Protein AF-A0A9E1LCI7-F1 (afdb_monomer_lite)

Radius of gyration: 21.91 Å; chains: 1; bounding box: 56×36×65 Å

pLDDT: mean 94.66, std 5.66, range [49.94, 98.81]

Foldseek 3Di:
DQVVLLVVLLVLLVVLLVLLVVLLVLVVVLLVLVLLQVQLAPPDGVPHRLVPPDPVPCDDSSVSNSVSSVSLVVSLVSLVVSLVSLCPHPDDPVLNVLSVVLNVLSVVLNVLSRVCSNVVRDLVSQLVSQLSSVVSSVSSVCSSCSSDPVCVVCVPDDDDPLLVVLVVVLVVLVSVLSSLVSNLSSVVLQCQQPDPPAGLPHVDDPLDPVSLVSSQVVCVVVVHDRDDSVSSVSNVVSVVSVVVSVVSVVVSVVVVD

Sequence (257 aa):
MKNYYKIGLRRLSKLTSFSTLFLIFVGALVKSHEVGLSVPDWPTTYGKQMFAFPLSEMVGGIFYEHGHRMLATIIGFFTLIQAIYLGFSNEPYWLKKLGFIALGTVITQGIFGGITVLFYLPPAVSIIHGILAQTFFVMTIIIAYSLSVERERRKNITVNNSMRDGTLIIVGFVYIQLILGALMRHTASGMAIPDFPTMGGLWFPTFSDSMINNINVILFDMDWDVVSRNQVIIHFLHRLGAVIVTGFIGHFFFKNR

Secondary structure (DSSP, 8-state):
-HHHHHHHHHHHHHHHHHHHHHHHHHHHHHHHTT-TTSS-SSSSBTTB-GGGS-GGG--THHHHHHHHHHHHHHHHHHHHHHHHHHHHSSS-HHHHHHHHHHHHHHHHHHHHHHHHHHTT--HHHHHHHHHHHHHHHHHHHHHHHHHSHHHHHTTT----HHHHHHHHHHHHHHHHHHHHHHHHHHTT-TTSS-SSSSBTTBSS----HHHHHHHHHHHHHTT-----HHHHHHHHHHHHHHHHHHHHHHHHHHHT-

Structure (mmCIF, N/CA/C/O backbone):
data_AF-A0A9E1LCI7-F1
#
_entry.id   AF-A0A9E1LCI7-F1
#
loop_
_atom_site.group_PDB
_atom_site.id
_atom_site.type_symbol
_atom_site.label_atom_id
_atom_site.label_alt_id
_atom_site.label_comp_id
_atom_site.label_asym_id
_atom_site.label_entity_id
_atom_site.label_seq_id
_atom_site.pdbx_PDB_ins_code
_atom_site.Cartn_x
_atom_site.Cartn_y
_atom_site.Cartn_z
_atom_site.occupancy
_atom_site.B_iso_or_equiv
_atom_site.auth_seq_id
_atom_site.auth_comp_id
_atom_site.auth_asym_id
_atom_site.auth_atom_id
_atom_site.pdbx_PDB_model_num
ATOM 1 N N . MET A 1 1 ? -16.529 10.225 30.923 1.00 49.94 1 MET A N 1
ATOM 2 C CA . MET A 1 1 ? -15.309 9.559 30.396 1.00 49.94 1 MET A CA 1
ATOM 3 C C . MET A 1 1 ? -15.560 8.634 29.194 1.00 49.94 1 MET A C 1
ATOM 5 O O . MET A 1 1 ? -14.852 8.779 28.206 1.00 49.94 1 MET A O 1
ATOM 9 N N . LYS A 1 2 ? -16.581 7.751 29.195 1.00 59.94 2 LYS A N 1
ATOM 10 C CA . LYS A 1 2 ? -16.860 6.810 28.077 1.00 59.94 2 LYS A CA 1
ATOM 11 C C . LYS A 1 2 ? -17.065 7.464 26.690 1.00 59.94 2 LYS A C 1
ATOM 13 O O . LYS A 1 2 ? -16.582 6.927 25.699 1.00 59.94 2 LYS A O 1
ATOM 18 N N . ASN A 1 3 ? -17.728 8.625 26.608 1.00 68.25 3 ASN A N 1
ATOM 19 C CA . ASN A 1 3 ? -17.986 9.293 25.319 1.00 68.25 3 ASN A CA 1
ATOM 20 C C . ASN A 1 3 ? -16.735 9.929 24.693 1.00 68.25 3 ASN A C 1
ATOM 22 O O . ASN A 1 3 ? -16.503 9.755 23.500 1.00 68.25 3 ASN A O 1
ATOM 26 N N . TYR A 1 4 ? -15.897 10.607 25.484 1.00 72.31 4 TYR A N 1
ATOM 27 C CA . TYR A 1 4 ? -14.657 11.214 24.979 1.00 72.31 4 TYR A CA 1
ATOM 28 C C . TYR A 1 4 ? -13.681 10.163 24.442 1.00 72.31 4 TYR A C 1
ATOM 30 O O . TYR A 1 4 ? -13.120 10.348 23.365 1.00 72.31 4 TYR A O 1
ATOM 38 N N . TYR A 1 5 ? -13.559 9.028 25.137 1.00 76.75 5 TYR A N 1
ATOM 39 C CA . TYR A 1 5 ? -12.738 7.895 24.706 1.00 76.75 5 TYR A CA 1
ATOM 40 C C . TYR A 1 5 ? -13.170 7.368 23.329 1.00 76.75 5 TYR A C 1
ATOM 42 O O . TYR A 1 5 ? -12.367 7.225 22.407 1.00 76.75 5 TYR A O 1
ATOM 50 N N . LYS A 1 6 ? -14.480 7.165 23.151 1.00 83.00 6 LYS A N 1
ATOM 51 C CA . LYS A 1 6 ? -15.063 6.703 21.887 1.00 83.00 6 LYS A CA 1
ATOM 52 C C . LYS A 1 6 ? -14.867 7.713 20.750 1.00 83.00 6 LYS A C 1
ATOM 54 O O . LYS A 1 6 ? -14.600 7.319 19.617 1.00 83.00 6 LYS A O 1
ATOM 59 N N . ILE A 1 7 ? -14.965 9.013 21.038 1.00 89.19 7 ILE A N 1
ATOM 60 C CA . ILE A 1 7 ? -14.714 10.083 20.058 1.00 89.19 7 ILE A CA 1
ATOM 61 C C . ILE A 1 7 ? -13.237 10.112 19.644 1.00 89.19 7 ILE A C 1
ATOM 63 O O . ILE A 1 7 ? -12.955 10.205 18.449 1.00 89.19 7 ILE A O 1
ATOM 67 N N . GLY A 1 8 ? -12.309 10.001 20.599 1.00 92.56 8 GLY A N 1
ATOM 68 C CA . GLY A 1 8 ? -10.869 9.964 20.334 1.00 92.56 8 GLY A CA 1
ATOM 69 C C . GLY A 1 8 ? -10.486 8.803 19.420 1.00 92.56 8 GLY A C 1
ATOM 70 O O . GLY A 1 8 ? -9.891 9.021 18.367 1.00 92.56 8 GLY A O 1
ATOM 71 N N . LEU A 1 9 ? -10.936 7.592 19.755 1.00 93.25 9 LEU A N 1
ATOM 72 C CA . LEU A 1 9 ? -10.696 6.386 18.961 1.00 93.25 9 LEU A CA 1
ATOM 73 C C . LEU A 1 9 ? -11.230 6.507 17.522 1.00 93.25 9 LEU A C 1
ATOM 75 O O . LEU A 1 9 ? -10.541 6.179 16.556 1.00 93.25 9 LEU A O 1
ATOM 79 N N . ARG A 1 10 ? -12.447 7.043 17.366 1.00 94.44 10 ARG A N 1
ATOM 80 C CA . ARG A 1 10 ? -13.050 7.316 16.052 1.00 94.44 10 ARG A CA 1
ATOM 81 C C . ARG A 1 10 ? -12.226 8.311 15.240 1.00 94.44 10 ARG A C 1
ATOM 83 O O . ARG A 1 10 ? -11.964 8.061 14.066 1.00 94.44 10 ARG A O 1
ATOM 90 N N . ARG A 1 11 ? -11.827 9.435 15.839 1.00 96.19 11 ARG A N 1
ATOM 91 C CA . ARG A 1 11 ? -11.029 10.466 15.157 1.00 96.19 11 ARG A CA 1
ATOM 92 C C . ARG A 1 11 ? -9.668 9.925 14.735 1.00 96.19 11 ARG A C 1
ATOM 94 O O . ARG A 1 11 ? -9.306 10.104 13.577 1.00 96.19 11 ARG A O 1
ATOM 101 N N . LEU A 1 12 ? -8.988 9.202 15.626 1.00 97.62 12 LEU A N 1
ATOM 102 C CA . LEU A 1 12 ? -7.717 8.552 15.321 1.00 97.62 12 LEU A CA 1
ATOM 103 C C . LEU A 1 12 ? -7.863 7.578 14.149 1.00 97.62 12 LEU A C 1
ATOM 105 O O . LEU A 1 12 ? -7.115 7.691 13.194 1.00 97.62 12 LEU A O 1
ATOM 109 N N . SER A 1 13 ? -8.880 6.709 14.144 1.00 97.81 13 SER A N 1
ATOM 110 C CA . SER A 1 13 ? -9.075 5.758 13.036 1.00 97.81 13 SER A CA 1
ATOM 111 C C . SER A 1 13 ? -9.271 6.421 11.667 1.00 97.81 13 SER A C 1
ATOM 113 O O . SER A 1 13 ? -8.750 5.934 10.665 1.00 97.81 13 SER A O 1
ATOM 115 N N . LYS A 1 14 ? -9.982 7.557 11.619 1.00 97.75 14 LYS A N 1
ATOM 116 C CA . LYS A 1 14 ? -10.166 8.340 10.389 1.00 97.75 14 LYS A CA 1
ATOM 117 C C . LYS A 1 14 ? -8.868 9.010 9.958 1.00 97.75 14 LYS A C 1
ATOM 119 O O . LYS A 1 14 ? -8.548 8.977 8.775 1.00 97.75 14 LYS A O 1
ATOM 124 N N . LEU A 1 15 ? -8.138 9.583 10.916 1.00 98.19 15 LEU A N 1
ATOM 125 C CA . LEU A 1 15 ? -6.834 10.186 10.676 1.00 98.19 15 LEU A CA 1
ATOM 126 C C . LEU A 1 15 ? -5.859 9.142 10.126 1.00 98.19 15 LEU A C 1
ATOM 128 O O . LEU A 1 15 ? -5.327 9.349 9.047 1.00 98.19 15 LEU A O 1
ATOM 132 N N . THR A 1 16 ? -5.707 7.991 10.789 1.00 98.38 16 THR A N 1
ATOM 133 C CA . THR A 1 16 ? -4.849 6.888 10.330 1.00 98.38 16 THR A CA 1
ATOM 134 C C . THR A 1 16 ? -5.211 6.458 8.913 1.00 98.38 16 THR A C 1
ATOM 136 O O . THR A 1 16 ? -4.325 6.333 8.074 1.00 98.38 16 THR A O 1
ATOM 139 N N . SER A 1 17 ? -6.502 6.272 8.612 1.00 98.31 17 SER A N 1
ATOM 140 C CA . SER A 1 17 ? -6.945 5.855 7.276 1.00 98.31 17 SER A CA 1
ATOM 141 C C . SER A 1 17 ? -6.642 6.912 6.207 1.00 98.31 17 SER A C 1
ATOM 143 O O . SER A 1 17 ? -6.042 6.591 5.184 1.00 98.31 17 SER A O 1
ATOM 145 N N . PHE A 1 18 ? -6.964 8.183 6.460 1.00 98.19 18 PHE A N 1
ATOM 146 C CA . PHE A 1 18 ? -6.680 9.271 5.522 1.00 98.19 18 PHE A CA 1
ATOM 147 C C . PHE A 1 18 ? -5.172 9.495 5.324 1.00 98.19 18 PHE A C 1
ATOM 149 O O . PHE A 1 18 ? -4.705 9.621 4.194 1.00 98.19 18 PHE A O 1
ATOM 156 N N . SER A 1 19 ? -4.388 9.472 6.403 1.00 98.25 19 SER A N 1
ATOM 157 C CA . SER A 1 19 ? -2.928 9.559 6.337 1.00 98.25 19 SER A CA 1
ATOM 158 C C . SER A 1 19 ? -2.321 8.368 5.594 1.00 98.25 19 SER A C 1
ATOM 160 O O . SER A 1 19 ? -1.374 8.555 4.840 1.00 98.25 19 SER A O 1
ATOM 162 N N . THR A 1 20 ? -2.880 7.162 5.738 1.00 98.56 20 THR A N 1
ATOM 163 C CA . THR A 1 20 ? -2.431 5.975 4.987 1.00 98.56 20 THR A CA 1
ATOM 164 C C . THR A 1 20 ? -2.691 6.127 3.489 1.00 98.56 20 THR A C 1
ATOM 166 O O . THR A 1 20 ? -1.820 5.796 2.690 1.00 98.56 20 THR A O 1
ATOM 169 N N . LEU A 1 21 ? -3.844 6.682 3.094 1.00 97.81 21 LEU A N 1
ATOM 170 C CA . LEU A 1 21 ? -4.108 7.012 1.690 1.00 97.81 21 LEU A CA 1
ATOM 171 C C . LEU A 1 21 ? -3.053 7.986 1.149 1.00 97.81 21 LEU A C 1
ATOM 173 O O . LEU A 1 21 ? -2.479 7.750 0.088 1.00 97.81 21 LEU A O 1
ATOM 177 N N . PHE A 1 22 ? -2.764 9.052 1.899 1.00 98.00 22 PHE A N 1
ATOM 178 C CA . PHE A 1 22 ? -1.725 10.011 1.530 1.00 98.00 22 PHE A CA 1
ATOM 179 C C . PHE A 1 22 ? -0.339 9.354 1.428 1.00 98.00 22 PHE A C 1
ATOM 181 O O . PHE A 1 22 ? 0.375 9.579 0.455 1.00 98.00 22 PHE A O 1
ATOM 188 N N . LEU A 1 23 ? 0.022 8.477 2.370 1.00 98.38 23 LEU A N 1
ATOM 189 C CA . LEU A 1 23 ? 1.287 7.738 2.349 1.00 98.38 23 LEU A CA 1
ATOM 190 C C . LEU A 1 23 ? 1.449 6.874 1.095 1.00 98.38 23 LEU A C 1
ATOM 192 O O . LEU A 1 23 ? 2.550 6.818 0.549 1.00 98.38 23 LEU A O 1
ATOM 196 N N . ILE A 1 24 ? 0.377 6.230 0.627 1.00 97.25 24 ILE A N 1
ATOM 197 C CA . ILE A 1 24 ? 0.403 5.445 -0.615 1.00 97.25 24 ILE A CA 1
ATOM 198 C C . ILE A 1 24 ? 0.746 6.342 -1.810 1.00 97.25 24 ILE A C 1
ATOM 200 O O . ILE A 1 24 ? 1.574 5.954 -2.634 1.00 97.25 24 ILE A O 1
ATOM 204 N N . PHE A 1 25 ? 0.183 7.553 -1.889 1.00 96.88 25 PHE A N 1
ATOM 205 C CA . PHE A 1 25 ? 0.554 8.512 -2.934 1.00 96.88 25 PHE A CA 1
ATOM 206 C C . PHE A 1 25 ? 2.019 8.934 -2.831 1.00 96.88 25 PHE A C 1
ATOM 208 O O . PHE A 1 25 ? 2.716 8.949 -3.842 1.00 96.88 25 PHE A O 1
ATOM 215 N N . VAL A 1 26 ? 2.517 9.211 -1.624 1.00 97.75 26 VAL A N 1
ATOM 216 C CA . VAL A 1 26 ? 3.936 9.547 -1.427 1.00 97.75 26 VAL A CA 1
ATOM 217 C C . VAL A 1 26 ? 4.844 8.384 -1.850 1.00 97.75 26 VAL A C 1
ATOM 219 O O . VAL A 1 26 ? 5.829 8.605 -2.547 1.00 97.75 26 VAL A O 1
ATOM 222 N N . GLY A 1 27 ? 4.491 7.138 -1.523 1.00 96.88 27 GLY A N 1
ATOM 223 C CA . GLY A 1 27 ? 5.228 5.957 -1.992 1.00 96.88 27 GLY A CA 1
ATOM 224 C C . GLY A 1 27 ? 5.188 5.797 -3.517 1.00 96.88 27 GLY A C 1
ATOM 225 O O . GLY A 1 27 ? 6.196 5.463 -4.143 1.00 96.88 27 GLY A O 1
ATOM 226 N N . ALA A 1 28 ? 4.051 6.106 -4.146 1.00 95.12 28 ALA A N 1
ATOM 227 C CA . ALA A 1 28 ? 3.939 6.127 -5.601 1.00 95.12 28 ALA A CA 1
ATOM 228 C C . ALA A 1 28 ? 4.855 7.190 -6.233 1.00 95.12 28 ALA A C 1
ATOM 230 O O . ALA A 1 28 ? 5.482 6.903 -7.253 1.00 95.12 28 ALA A O 1
ATOM 231 N N . LEU A 1 29 ? 4.998 8.369 -5.612 1.00 96.75 29 LEU A N 1
ATOM 232 C CA . LEU A 1 29 ? 5.942 9.404 -6.050 1.00 96.75 29 LEU A CA 1
ATOM 233 C C . LEU A 1 29 ? 7.393 8.917 -5.973 1.00 96.75 29 LEU A C 1
ATOM 235 O O . LEU A 1 29 ? 8.125 9.089 -6.943 1.00 96.75 29 LEU A O 1
ATOM 239 N N . VAL A 1 30 ? 7.790 8.235 -4.890 1.00 97.00 30 VAL A N 1
ATOM 240 C CA . VAL A 1 30 ? 9.138 7.643 -4.768 1.00 97.00 30 VAL A CA 1
ATOM 241 C C . VAL A 1 30 ? 9.443 6.714 -5.945 1.00 97.00 30 VAL A C 1
ATOM 243 O O . VAL A 1 30 ? 10.507 6.810 -6.555 1.00 97.00 30 VAL A O 1
ATOM 246 N N . LYS A 1 31 ? 8.500 5.836 -6.316 1.00 94.50 31 LYS A N 1
ATOM 247 C CA . LYS A 1 31 ? 8.700 4.935 -7.460 1.00 94.50 31 LYS A CA 1
ATOM 248 C C . LYS A 1 31 ? 8.616 5.660 -8.808 1.00 94.50 31 LYS A C 1
ATOM 250 O O . LYS A 1 31 ? 9.277 5.220 -9.736 1.00 94.50 31 LYS A O 1
ATOM 255 N N . SER A 1 32 ? 7.791 6.702 -8.949 1.00 92.81 32 SER A N 1
ATOM 256 C CA . SER A 1 32 ? 7.626 7.450 -10.214 1.00 92.81 32 SER A CA 1
ATOM 257 C C . SER A 1 32 ? 8.807 8.347 -10.537 1.00 92.81 32 SER A C 1
ATOM 259 O O . SER A 1 32 ? 9.121 8.509 -11.705 1.00 92.81 32 SER A O 1
ATOM 261 N N . HIS A 1 33 ? 9.459 8.905 -9.519 1.00 94.81 33 HIS A N 1
ATOM 262 C CA . HIS A 1 33 ? 10.692 9.668 -9.692 1.00 94.81 33 HIS A CA 1
ATOM 263 C C . HIS A 1 33 ? 11.943 8.781 -9.700 1.00 94.81 33 HIS A C 1
ATOM 265 O O . HIS A 1 33 ? 13.037 9.300 -9.856 1.00 94.81 33 HIS A O 1
ATOM 271 N N . GLU A 1 34 ? 11.794 7.464 -9.510 1.00 94.75 34 GLU A N 1
ATOM 272 C CA . GLU A 1 34 ? 12.905 6.499 -9.451 1.00 94.75 34 GLU A CA 1
ATOM 273 C C . GLU A 1 34 ? 13.928 6.790 -8.338 1.00 94.75 34 GLU A C 1
ATOM 275 O O . GLU A 1 34 ? 15.085 6.388 -8.386 1.00 94.75 34 GLU A O 1
ATOM 280 N N . VAL A 1 35 ? 13.467 7.429 -7.262 1.00 96.81 35 VAL A N 1
ATOM 281 C CA . VAL A 1 35 ? 14.293 7.903 -6.135 1.00 96.81 35 VAL A CA 1
ATOM 282 C C . VAL A 1 35 ? 14.313 6.932 -4.953 1.00 96.81 35 VAL A C 1
ATOM 284 O O . VAL A 1 35 ? 14.781 7.273 -3.873 1.00 96.81 35 VAL A O 1
ATOM 287 N N . GLY A 1 36 ? 13.842 5.697 -5.147 1.00 93.88 36 GLY A N 1
ATOM 288 C CA . GLY A 1 36 ? 13.738 4.675 -4.094 1.00 93.88 36 GLY A CA 1
ATOM 289 C C . GLY A 1 36 ? 15.062 4.245 -3.451 1.00 93.88 36 GLY A C 1
ATOM 290 O O . GLY A 1 36 ? 15.033 3.584 -2.421 1.00 93.88 36 GLY A O 1
ATOM 291 N N . LEU A 1 37 ? 16.200 4.615 -4.045 1.00 96.38 37 LEU A N 1
ATOM 292 C CA . LEU A 1 37 ? 17.550 4.355 -3.533 1.00 96.38 37 LEU A CA 1
ATOM 293 C C . LEU A 1 37 ? 18.324 5.649 -3.237 1.00 96.38 37 LEU A C 1
ATOM 295 O O . LEU A 1 37 ? 19.547 5.623 -3.134 1.00 96.38 37 LEU A O 1
ATOM 299 N N . SER A 1 38 ? 17.633 6.793 -3.130 1.00 97.25 38 SER A N 1
ATOM 300 C CA . SER A 1 38 ? 18.286 8.067 -2.809 1.00 97.25 38 SER A CA 1
ATOM 301 C C . SER A 1 38 ? 18.956 8.036 -1.433 1.00 97.25 38 SER A C 1
ATOM 303 O O . SER A 1 38 ? 20.097 8.472 -1.336 1.00 97.25 38 SER A O 1
ATOM 305 N N . VAL A 1 39 ? 18.327 7.462 -0.402 1.00 97.12 39 VAL A N 1
ATOM 306 C CA . VAL A 1 39 ? 18.961 7.140 0.887 1.00 97.12 39 VAL A CA 1
ATOM 307 C C . VAL A 1 39 ? 19.352 5.652 0.906 1.00 97.12 39 VAL A C 1
ATOM 309 O O . VAL A 1 39 ? 18.471 4.790 0.950 1.00 97.12 39 VAL A O 1
ATOM 312 N N . PRO A 1 40 ? 20.657 5.316 0.887 1.00 95.31 40 PRO A N 1
ATOM 313 C CA . PRO A 1 40 ? 21.135 3.948 0.663 1.00 95.31 40 PRO A CA 1
ATOM 314 C C . PRO A 1 40 ? 21.177 3.071 1.926 1.00 95.31 40 PRO A C 1
ATOM 316 O O . PRO A 1 40 ? 21.479 1.883 1.844 1.00 95.31 40 PRO A O 1
ATOM 319 N N . ASP A 1 41 ? 20.904 3.632 3.102 1.00 96.38 41 ASP A N 1
ATOM 320 C CA . ASP A 1 41 ? 20.882 2.934 4.386 1.00 96.38 41 ASP A CA 1
ATOM 321 C C . ASP A 1 41 ? 19.465 2.869 4.967 1.00 96.38 41 ASP A C 1
ATOM 323 O O . ASP A 1 41 ? 18.584 3.625 4.574 1.00 96.38 41 ASP A O 1
ATOM 327 N N . TRP A 1 42 ? 19.225 1.955 5.909 1.00 97.19 42 TRP A N 1
ATOM 328 C CA . TRP A 1 42 ? 17.980 1.835 6.676 1.00 97.19 42 TRP A CA 1
ATOM 329 C C . TRP A 1 42 ? 18.291 1.164 8.027 1.00 97.19 42 TRP A C 1
ATOM 331 O O . TRP A 1 42 ? 19.111 0.245 8.049 1.00 97.19 42 TRP A O 1
ATOM 341 N N . PRO A 1 43 ? 17.669 1.563 9.158 1.00 95.50 43 PRO A N 1
ATOM 342 C CA . PRO A 1 43 ? 16.601 2.561 9.318 1.00 95.50 43 PRO A CA 1
ATOM 343 C C . PRO A 1 43 ? 17.100 4.009 9.456 1.00 95.50 43 PRO A C 1
ATOM 345 O O . PRO A 1 43 ? 16.297 4.923 9.648 1.00 95.50 43 PRO A O 1
ATOM 348 N N . THR A 1 44 ? 18.412 4.225 9.396 1.00 96.75 44 THR A N 1
ATOM 349 C CA . THR A 1 44 ? 19.049 5.546 9.429 1.00 96.75 44 THR A CA 1
ATOM 350 C C . THR A 1 44 ? 18.886 6.297 8.103 1.00 96.75 44 THR A C 1
ATOM 352 O O . THR A 1 44 ? 18.250 5.821 7.159 1.00 96.75 44 THR A O 1
ATOM 355 N N . THR A 1 45 ? 19.382 7.531 8.057 1.00 97.19 45 THR A N 1
ATOM 356 C CA . THR A 1 45 ? 19.517 8.323 6.831 1.00 97.19 45 THR A CA 1
ATOM 357 C C . THR A 1 45 ? 20.922 8.907 6.793 1.00 97.19 45 THR A C 1
ATOM 359 O O . THR A 1 45 ? 21.245 9.801 7.577 1.00 97.19 45 THR A O 1
ATOM 362 N N . TYR A 1 46 ? 21.767 8.339 5.933 1.00 96.50 46 TYR A N 1
ATOM 363 C CA . TYR A 1 46 ? 23.207 8.595 5.851 1.00 96.50 46 TYR A CA 1
ATOM 364 C C . TYR A 1 46 ? 23.912 8.486 7.212 1.00 96.50 46 TYR A C 1
ATOM 366 O O . TYR A 1 46 ? 24.661 9.370 7.626 1.00 96.50 46 TYR A O 1
ATOM 374 N N . GLY A 1 47 ? 23.614 7.417 7.956 1.00 96.00 47 GLY A N 1
ATOM 375 C CA . GLY A 1 47 ? 24.182 7.153 9.282 1.00 96.00 47 GLY A CA 1
ATOM 376 C C . GLY A 1 47 ? 23.634 8.035 10.412 1.00 96.00 47 GLY A C 1
ATOM 377 O O . GLY A 1 47 ? 23.917 7.770 11.581 1.00 96.00 47 GLY A O 1
ATOM 378 N N . LYS A 1 48 ? 22.810 9.046 10.109 1.00 96.50 48 LYS A N 1
ATOM 379 C CA . LYS A 1 48 ? 22.089 9.837 11.115 1.00 96.50 48 LYS A CA 1
ATOM 380 C C . LYS A 1 48 ? 20.799 9.117 11.513 1.00 96.50 48 LYS A C 1
ATOM 382 O O . LYS A 1 48 ? 20.161 8.440 10.702 1.00 96.50 48 LYS A O 1
ATOM 387 N N . GLN A 1 49 ? 20.375 9.284 12.764 1.00 96.06 49 GLN A N 1
ATOM 388 C CA . GLN A 1 49 ? 19.034 8.864 13.179 1.00 96.06 49 GLN A CA 1
ATOM 389 C C . GLN A 1 49 ? 17.992 9.611 12.322 1.00 96.06 49 GLN A C 1
ATOM 391 O O . GLN A 1 49 ? 18.139 10.808 12.096 1.00 96.06 49 GLN A O 1
ATOM 396 N N . MET A 1 50 ? 16.950 8.917 11.844 1.00 95.00 50 MET A N 1
ATOM 397 C CA . MET A 1 50 ? 15.983 9.439 10.863 1.00 95.00 50 MET A CA 1
ATOM 398 C C . MET A 1 50 ? 15.394 10.816 11.222 1.00 95.00 50 MET A C 1
ATOM 400 O O . MET A 1 50 ? 15.359 11.698 10.379 1.00 95.00 50 MET A O 1
ATOM 404 N N . PHE A 1 51 ? 14.973 11.034 12.469 1.00 95.44 51 PHE A N 1
ATOM 405 C CA . PHE A 1 51 ? 14.391 12.305 12.924 1.00 95.44 51 PHE A CA 1
ATOM 406 C C . PHE A 1 51 ? 15.439 13.376 13.265 1.00 95.44 51 PHE A C 1
ATOM 408 O O . PHE A 1 51 ? 15.073 14.521 13.518 1.00 95.44 51 PHE A O 1
ATOM 415 N N . ALA A 1 52 ? 16.724 13.020 13.276 1.00 96.56 52 ALA A N 1
ATOM 416 C CA . ALA A 1 52 ? 17.844 13.945 13.436 1.00 96.56 52 ALA A CA 1
ATOM 417 C C . ALA A 1 52 ? 18.485 14.340 12.091 1.00 96.56 52 ALA A C 1
ATOM 419 O O . ALA A 1 52 ? 19.439 15.120 12.075 1.00 96.56 52 ALA A O 1
ATOM 420 N N . PHE A 1 53 ? 17.999 13.803 10.965 1.00 96.94 53 PHE A N 1
ATOM 421 C CA . PHE A 1 53 ? 18.482 14.183 9.641 1.00 96.94 53 PHE A CA 1
ATOM 422 C C . PHE A 1 53 ? 18.075 15.639 9.322 1.00 96.94 53 PHE A C 1
ATOM 424 O O . PHE A 1 53 ? 16.898 15.982 9.466 1.00 96.94 53 PHE A O 1
ATOM 431 N N . PRO A 1 54 ? 19.008 16.528 8.925 1.00 96.38 54 PRO A N 1
ATOM 432 C CA . PRO A 1 54 ? 18.693 17.942 8.724 1.00 96.38 54 PRO A CA 1
ATOM 433 C C . PRO A 1 54 ? 17.721 18.180 7.568 1.00 96.38 54 PRO A C 1
ATOM 435 O O . PRO A 1 54 ? 17.955 17.741 6.444 1.00 96.38 54 PRO A O 1
ATOM 438 N N . LEU A 1 55 ? 16.674 18.974 7.812 1.00 94.31 55 LEU A N 1
ATOM 439 C CA . LEU A 1 55 ? 15.687 19.330 6.783 1.00 94.31 55 LEU A CA 1
ATOM 440 C C . LEU A 1 55 ? 16.320 20.038 5.572 1.00 94.31 55 LEU A C 1
ATOM 442 O O . LEU A 1 55 ? 15.844 19.877 4.454 1.00 94.31 55 LEU A O 1
ATOM 446 N N . SER A 1 56 ? 17.410 20.784 5.773 1.00 96.19 56 SER A N 1
ATOM 447 C CA . SER A 1 56 ? 18.160 21.438 4.692 1.00 96.19 56 SER A CA 1
ATOM 448 C C . SER A 1 56 ? 18.870 20.457 3.753 1.00 96.19 56 SER A C 1
ATOM 450 O O . SER A 1 56 ? 19.197 20.830 2.633 1.00 96.19 56 SER A O 1
ATOM 452 N N . GLU A 1 57 ? 19.121 19.221 4.197 1.00 96.19 57 GLU A N 1
ATOM 453 C CA . GLU A 1 57 ? 19.745 18.157 3.396 1.00 96.19 57 GLU A CA 1
ATOM 454 C C . GLU A 1 57 ? 18.697 17.297 2.656 1.00 96.19 57 GLU A C 1
ATOM 456 O O . GLU A 1 57 ? 19.052 16.468 1.819 1.00 96.19 57 GLU A O 1
ATOM 461 N N . MET A 1 58 ? 17.396 17.504 2.905 1.00 95.94 58 MET A N 1
ATOM 462 C CA . MET A 1 58 ? 16.302 16.829 2.195 1.00 95.94 58 MET A CA 1
ATOM 463 C C . MET A 1 58 ? 16.056 17.460 0.818 1.00 95.94 58 MET A C 1
ATOM 465 O O . MET A 1 58 ? 15.014 18.064 0.569 1.00 95.94 58 MET A O 1
ATOM 469 N N . VAL A 1 59 ? 17.026 17.329 -0.083 1.00 96.00 59 VAL A N 1
ATOM 470 C CA . VAL A 1 59 ? 16.981 17.898 -1.437 1.00 96.00 59 VAL A CA 1
ATOM 471 C C . VAL A 1 59 ? 16.879 16.810 -2.507 1.00 96.00 59 VAL A C 1
ATOM 473 O O . VAL A 1 59 ? 17.375 15.696 -2.338 1.00 96.00 59 VAL A O 1
ATOM 476 N N . GLY A 1 60 ? 16.222 17.122 -3.627 1.00 95.94 60 GLY A N 1
ATOM 477 C CA . GLY A 1 60 ? 16.081 16.191 -4.751 1.00 95.94 60 GLY A CA 1
ATOM 478 C C . GLY A 1 60 ? 15.393 14.880 -4.352 1.00 95.94 60 GLY A C 1
ATOM 479 O O . GLY A 1 60 ? 14.360 14.892 -3.686 1.00 95.94 60 GLY A O 1
ATOM 480 N N . GLY A 1 61 ? 15.963 13.739 -4.748 1.00 96.62 61 GLY A N 1
ATOM 481 C CA . GLY A 1 61 ? 15.393 12.420 -4.456 1.00 96.62 61 GLY A CA 1
ATOM 482 C C . GLY A 1 61 ? 15.308 12.067 -2.968 1.00 96.62 61 GLY A C 1
ATOM 483 O O . GLY A 1 61 ? 14.364 11.390 -2.555 1.00 96.62 61 GLY A O 1
ATOM 484 N N . ILE A 1 62 ? 16.212 12.618 -2.147 1.00 97.56 62 ILE A N 1
ATOM 485 C CA . ILE A 1 62 ? 16.216 12.428 -0.688 1.00 97.56 62 ILE A CA 1
ATOM 486 C C . ILE A 1 62 ? 14.911 12.953 -0.086 1.00 97.56 62 ILE A C 1
ATOM 488 O O . ILE A 1 62 ? 14.345 12.308 0.790 1.00 97.56 62 ILE A O 1
ATOM 492 N N . PHE A 1 63 ? 14.387 14.082 -0.581 1.00 97.50 63 PHE A N 1
ATOM 493 C CA . PHE A 1 63 ? 13.124 14.651 -0.102 1.00 97.50 63 PHE A CA 1
ATOM 494 C C . PHE A 1 63 ? 11.970 13.646 -0.183 1.00 97.50 63 PHE A C 1
ATOM 496 O O . PHE A 1 63 ? 11.238 13.451 0.788 1.00 97.50 63 PHE A O 1
ATOM 503 N N . TYR A 1 64 ? 11.825 12.990 -1.333 1.00 97.69 64 TYR A N 1
ATOM 504 C CA . TYR A 1 64 ? 10.740 12.045 -1.577 1.00 97.69 64 TYR A CA 1
ATOM 505 C C . TYR A 1 64 ? 10.896 10.790 -0.727 1.00 97.69 64 TYR A C 1
ATOM 507 O O . TYR A 1 64 ? 9.950 10.354 -0.073 1.00 97.69 64 TYR A O 1
ATOM 515 N N . GLU A 1 65 ? 12.088 10.203 -0.739 1.00 97.75 65 GLU A N 1
ATOM 516 C CA . GLU A 1 65 ? 12.304 8.886 -0.159 1.00 97.75 65 GLU A CA 1
ATOM 517 C C . GLU A 1 65 ? 12.469 8.953 1.368 1.00 97.75 65 GLU A C 1
ATOM 519 O O . GLU A 1 65 ? 11.783 8.217 2.083 1.00 97.75 65 GLU A O 1
ATOM 524 N N . HIS A 1 66 ? 13.200 9.936 1.905 1.00 97.62 66 HIS A N 1
ATOM 525 C CA . HIS A 1 66 ? 13.201 10.215 3.345 1.00 97.62 66 HIS A CA 1
ATOM 526 C C . HIS A 1 66 ? 11.825 10.688 3.841 1.00 97.62 66 HIS A C 1
ATOM 528 O O . HIS A 1 66 ? 11.339 10.211 4.869 1.00 97.62 66 HIS A O 1
ATOM 534 N N . GLY A 1 67 ? 11.145 11.568 3.095 1.00 97.25 67 GLY A N 1
ATOM 535 C CA . GLY A 1 67 ? 9.796 12.030 3.436 1.00 97.25 67 GLY A CA 1
ATOM 536 C C . GLY A 1 67 ? 8.788 10.881 3.522 1.00 97.25 67 GLY A C 1
ATOM 537 O O . GLY A 1 67 ? 7.993 10.814 4.464 1.00 97.25 67 GLY A O 1
ATOM 538 N N . HIS A 1 68 ? 8.869 9.917 2.600 1.00 98.06 68 HIS A N 1
ATOM 539 C CA . HIS A 1 68 ? 8.080 8.690 2.657 1.00 98.06 68 HIS A CA 1
ATOM 540 C C . HIS A 1 68 ? 8.353 7.884 3.938 1.00 98.06 68 HIS A C 1
ATOM 542 O O . HIS A 1 68 ? 7.404 7.487 4.619 1.00 98.06 68 HIS A O 1
ATOM 548 N N . ARG A 1 69 ? 9.627 7.692 4.316 1.00 97.69 69 ARG A N 1
ATOM 549 C CA . ARG A 1 69 ? 10.020 6.970 5.545 1.00 97.69 69 ARG A CA 1
ATOM 550 C C . ARG A 1 69 ? 9.507 7.645 6.816 1.00 97.69 69 ARG A C 1
ATOM 552 O O . ARG A 1 69 ? 8.994 6.965 7.711 1.00 97.69 69 ARG A O 1
ATOM 559 N N . MET A 1 70 ? 9.606 8.972 6.894 1.00 97.31 70 MET A N 1
ATOM 560 C CA . MET A 1 70 ? 9.095 9.734 8.036 1.00 97.31 70 MET A CA 1
ATOM 561 C C . MET A 1 70 ? 7.580 9.564 8.176 1.00 97.31 70 MET A C 1
ATOM 563 O O . MET A 1 70 ? 7.090 9.231 9.258 1.00 97.31 70 MET A O 1
ATOM 567 N N . LEU A 1 71 ? 6.832 9.727 7.079 1.00 97.81 71 LEU A N 1
ATOM 568 C CA . LEU A 1 71 ? 5.379 9.547 7.079 1.00 97.81 71 LEU A CA 1
ATOM 569 C C . LEU A 1 71 ? 4.980 8.108 7.428 1.00 97.81 71 LEU A C 1
ATOM 571 O O . LEU A 1 71 ? 4.065 7.912 8.230 1.00 97.81 71 LEU A O 1
ATOM 575 N N . ALA A 1 72 ? 5.686 7.108 6.892 1.00 98.31 72 ALA A N 1
ATOM 576 C CA . ALA A 1 72 ? 5.460 5.704 7.223 1.00 98.31 72 ALA A CA 1
ATOM 577 C C . ALA A 1 72 ? 5.658 5.440 8.723 1.00 98.31 72 ALA A C 1
ATOM 579 O O . ALA A 1 72 ? 4.837 4.767 9.347 1.00 98.31 72 ALA A O 1
ATOM 580 N N . THR A 1 73 ? 6.690 6.034 9.326 1.00 98.00 73 THR A N 1
ATOM 581 C CA . THR A 1 73 ? 6.966 5.909 10.765 1.00 98.00 73 THR A CA 1
ATOM 582 C C . THR A 1 73 ? 5.869 6.560 11.613 1.00 98.00 73 THR A C 1
ATOM 584 O O . THR A 1 73 ? 5.390 5.954 12.573 1.00 98.00 73 THR A O 1
ATOM 587 N N . ILE A 1 74 ? 5.399 7.755 11.232 1.00 98.25 74 ILE A N 1
ATOM 588 C CA . ILE A 1 74 ? 4.285 8.446 11.908 1.00 98.25 74 ILE A CA 1
ATOM 589 C C . ILE A 1 74 ? 2.998 7.609 11.842 1.00 98.25 74 ILE A C 1
ATOM 591 O O . ILE A 1 74 ? 2.299 7.455 12.843 1.00 98.25 74 ILE A O 1
ATOM 595 N N . ILE A 1 75 ? 2.692 7.019 10.686 1.00 98.56 75 ILE A N 1
ATOM 596 C CA . ILE A 1 75 ? 1.495 6.184 10.504 1.00 98.56 75 ILE A CA 1
ATOM 597 C C . ILE A 1 75 ? 1.619 4.857 11.258 1.00 98.56 75 ILE A C 1
ATOM 599 O O . ILE A 1 75 ? 0.641 4.399 11.858 1.00 98.56 75 ILE A O 1
ATOM 603 N N . GLY A 1 76 ? 2.816 4.270 11.312 1.00 98.62 76 GLY A N 1
ATOM 604 C CA . GLY A 1 76 ? 3.117 3.139 12.189 1.00 98.62 76 GLY A CA 1
ATOM 605 C C . GLY A 1 76 ? 2.830 3.470 13.656 1.00 98.62 76 GLY A C 1
ATOM 606 O O . GLY A 1 76 ? 2.165 2.698 14.348 1.00 98.62 76 GLY A O 1
ATOM 607 N N . PHE A 1 77 ? 3.225 4.662 14.110 1.00 98.50 77 PHE A N 1
ATOM 608 C CA . PHE A 1 77 ? 2.948 5.137 15.465 1.00 98.50 77 PHE A CA 1
ATOM 609 C C . PHE A 1 77 ? 1.451 5.376 15.728 1.00 98.50 77 PHE A C 1
ATOM 611 O O . PHE A 1 77 ? 0.931 4.941 16.757 1.00 98.50 77 PHE A O 1
ATOM 618 N N . PHE A 1 78 ? 0.715 5.982 14.788 1.00 98.50 78 PHE A N 1
ATOM 619 C CA . PHE A 1 78 ? -0.747 6.100 14.893 1.00 98.50 78 PHE A CA 1
ATOM 620 C C . PHE A 1 78 ? -1.422 4.733 14.998 1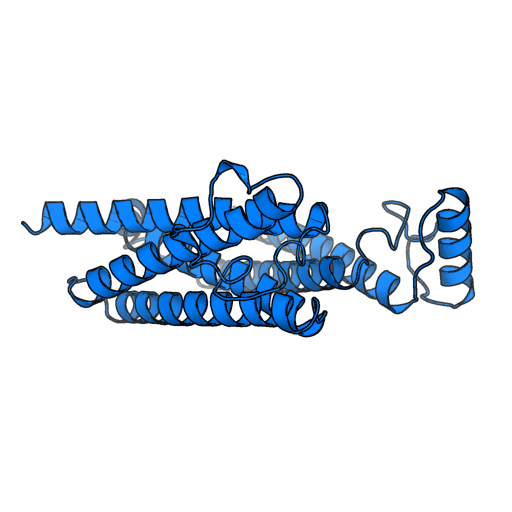.00 98.50 78 PHE A C 1
ATOM 622 O O . PHE A 1 78 ? -2.320 4.549 15.820 1.00 98.50 78 PHE A O 1
ATOM 629 N N . THR A 1 79 ? -0.954 3.762 14.216 1.00 98.75 79 THR A N 1
ATOM 630 C CA . THR A 1 79 ? -1.469 2.389 14.229 1.00 98.75 79 THR A CA 1
ATOM 631 C C . THR A 1 79 ? -1.190 1.698 15.562 1.00 98.75 79 THR A C 1
ATOM 633 O O . THR A 1 79 ? -2.078 1.034 16.095 1.00 98.75 79 THR A O 1
ATOM 636 N N . LEU A 1 80 ? -0.003 1.901 16.143 1.00 98.75 80 LEU A N 1
ATOM 637 C CA . LEU A 1 80 ? 0.343 1.406 17.476 1.00 98.75 80 LEU A CA 1
ATOM 638 C C . LEU A 1 80 ? -0.600 1.971 18.542 1.00 98.75 80 LEU A C 1
ATOM 640 O O . LEU A 1 80 ? -1.219 1.202 19.279 1.00 98.75 80 LEU A O 1
ATOM 644 N N . ILE A 1 81 ? -0.764 3.299 18.591 1.00 98.31 81 ILE A N 1
ATOM 645 C CA . ILE A 1 81 ? -1.693 3.944 19.529 1.00 98.31 81 ILE A CA 1
ATOM 646 C C . ILE A 1 81 ? -3.099 3.388 19.318 1.00 98.31 81 ILE A C 1
ATOM 648 O O . ILE A 1 81 ? -3.761 3.013 20.280 1.00 98.31 81 ILE A O 1
ATOM 652 N N . GLN A 1 82 ? -3.553 3.296 18.069 1.00 97.81 82 GLN A N 1
ATOM 653 C CA . GLN A 1 82 ? -4.887 2.814 17.739 1.00 97.81 82 GLN A CA 1
ATOM 654 C C . GLN A 1 82 ? -5.108 1.359 18.169 1.00 97.81 82 GLN A C 1
ATOM 656 O O . GLN A 1 82 ? -6.180 1.051 18.686 1.00 97.81 82 GLN A O 1
ATOM 661 N N . ALA A 1 83 ? -4.119 0.476 18.008 1.00 98.31 83 ALA A N 1
ATOM 662 C CA . ALA A 1 83 ? -4.191 -0.913 18.460 1.00 98.31 83 ALA A CA 1
ATOM 663 C C . ALA A 1 83 ? -4.288 -1.009 19.992 1.00 98.31 83 ALA A C 1
ATOM 665 O O . ALA A 1 83 ? -5.148 -1.723 20.509 1.00 98.31 83 ALA A O 1
ATOM 666 N N . ILE A 1 84 ? -3.480 -0.228 20.719 1.00 97.38 84 ILE A N 1
ATOM 667 C CA . ILE A 1 84 ? -3.528 -0.142 22.187 1.00 97.38 84 ILE A CA 1
ATOM 668 C C . ILE A 1 84 ? -4.899 0.378 22.647 1.00 97.38 84 ILE A C 1
ATOM 670 O O . ILE A 1 84 ? -5.561 -0.232 23.488 1.00 97.38 84 ILE A O 1
ATOM 674 N N . TYR A 1 85 ? -5.365 1.474 22.046 1.00 95.56 85 TYR A N 1
ATOM 675 C CA . TYR A 1 85 ? -6.660 2.090 22.339 1.00 95.56 85 TYR A CA 1
ATOM 676 C C . TYR A 1 85 ? -7.817 1.119 22.040 1.00 95.56 85 TYR A C 1
ATOM 678 O O . TYR A 1 85 ? -8.753 0.996 22.822 1.00 95.56 85 TYR A O 1
ATOM 686 N N . LEU A 1 86 ? -7.753 0.354 20.946 1.00 96.19 86 LEU A N 1
ATOM 687 C CA . LEU A 1 86 ? -8.721 -0.711 20.671 1.00 96.19 86 LEU A CA 1
ATOM 688 C C . LEU A 1 86 ? -8.668 -1.825 21.720 1.00 96.19 86 LEU A C 1
ATOM 690 O O . LEU A 1 86 ? -9.724 -2.272 22.174 1.00 96.19 86 LEU A O 1
ATOM 694 N N . GLY A 1 87 ? -7.473 -2.250 22.134 1.00 95.69 87 GLY A N 1
ATOM 695 C CA . GLY A 1 87 ? -7.272 -3.300 23.135 1.00 95.69 87 GLY A CA 1
ATOM 696 C C . GLY A 1 87 ? -8.021 -3.025 24.440 1.00 95.69 87 GLY A C 1
ATOM 697 O O . GLY A 1 87 ? -8.760 -3.890 24.923 1.00 95.69 87 GLY A O 1
ATOM 698 N N . PHE A 1 88 ? -7.927 -1.788 24.935 1.00 94.88 88 PHE A N 1
ATOM 699 C CA . PHE A 1 88 ? -8.581 -1.332 26.168 1.00 94.88 88 PHE A CA 1
ATOM 700 C C . PHE A 1 88 ? -10.033 -0.851 25.989 1.00 94.88 88 PHE A C 1
ATOM 702 O O . PHE A 1 88 ? -10.702 -0.520 26.968 1.00 94.88 88 PHE A O 1
ATOM 709 N N . SER A 1 89 ? -10.555 -0.821 24.761 1.00 93.88 89 SER A N 1
ATOM 710 C CA . SER A 1 89 ? -11.939 -0.417 24.489 1.00 93.88 89 SER A CA 1
ATOM 711 C C . SER A 1 89 ? -12.964 -1.514 24.825 1.00 93.88 89 SER A C 1
ATOM 713 O O . SER A 1 89 ? -12.620 -2.681 25.013 1.00 93.88 89 SER A O 1
ATOM 715 N N . ASN A 1 90 ? -14.254 -1.165 24.823 1.00 92.56 90 ASN A N 1
ATOM 716 C CA . ASN A 1 90 ? -15.362 -2.133 24.907 1.00 92.56 90 ASN A CA 1
ATOM 717 C C . ASN A 1 90 ? -15.826 -2.633 23.525 1.00 92.56 90 ASN A C 1
ATOM 719 O O . ASN A 1 90 ? -16.934 -3.151 23.394 1.00 92.56 90 ASN A O 1
ATOM 723 N N . GLU A 1 91 ? -15.017 -2.439 22.480 1.00 93.81 91 GLU A N 1
ATOM 724 C CA . GLU A 1 91 ? -15.354 -2.897 21.134 1.00 93.81 91 GLU A CA 1
ATOM 725 C C . GLU A 1 91 ? -15.272 -4.433 21.014 1.00 93.81 91 GLU A C 1
ATOM 727 O O . GLU A 1 91 ? -14.545 -5.081 21.775 1.00 93.81 91 GLU A O 1
ATOM 732 N N . PRO A 1 92 ? -15.987 -5.048 20.054 1.00 94.81 92 PRO A N 1
ATOM 733 C CA . PRO A 1 92 ? -15.976 -6.495 19.864 1.00 94.81 92 PRO A CA 1
ATOM 734 C C . PRO A 1 92 ? -14.572 -7.070 19.627 1.00 94.81 92 PRO A C 1
ATOM 736 O O . PRO A 1 92 ? -13.738 -6.456 18.959 1.00 94.81 92 PRO A O 1
ATOM 739 N N . TYR A 1 93 ? -14.342 -8.304 20.088 1.00 97.25 93 TYR A N 1
ATOM 740 C CA . TYR A 1 93 ? -13.039 -8.979 20.006 1.00 97.25 93 TYR A CA 1
ATOM 741 C C . TYR A 1 93 ? -12.440 -9.008 18.591 1.00 97.25 93 TYR A C 1
ATOM 743 O O . TYR A 1 93 ? -11.247 -8.766 18.423 1.00 97.25 93 TYR A O 1
ATOM 751 N N . TRP A 1 94 ? -13.259 -9.236 17.559 1.00 97.62 94 TRP A N 1
ATOM 752 C CA . TRP A 1 94 ? -12.782 -9.270 16.173 1.00 97.62 94 TRP A CA 1
ATOM 753 C C . TRP A 1 94 ? -12.178 -7.925 15.725 1.00 97.62 94 TRP A C 1
ATOM 755 O O . TRP A 1 94 ? -11.200 -7.922 14.983 1.00 97.62 94 TRP A O 1
ATOM 765 N N . LEU A 1 95 ? -12.707 -6.790 16.208 1.00 97.38 95 LEU A N 1
ATOM 766 C CA . LEU A 1 95 ? -12.201 -5.458 15.867 1.00 97.38 95 LEU A CA 1
ATOM 767 C C . LEU A 1 95 ? -10.891 -5.165 16.604 1.00 97.38 95 LEU A C 1
ATOM 769 O O . LEU A 1 95 ? -9.970 -4.595 16.022 1.00 97.38 95 LEU A O 1
ATOM 773 N N . LYS A 1 96 ? -10.772 -5.625 17.857 1.00 98.00 96 LYS A N 1
ATOM 774 C CA . LYS A 1 96 ? -9.508 -5.584 18.608 1.00 98.00 96 LYS A CA 1
ATOM 775 C C . LYS A 1 96 ? -8.428 -6.402 17.905 1.00 98.00 96 LYS A C 1
ATOM 777 O O . LYS A 1 96 ? -7.336 -5.897 17.661 1.00 98.00 96 LYS A O 1
ATOM 782 N N . LYS A 1 97 ? -8.759 -7.641 17.521 1.00 98.44 97 LYS A N 1
ATOM 783 C CA . LYS A 1 97 ? -7.870 -8.533 16.767 1.00 98.44 97 LYS A CA 1
ATOM 784 C C . LYS A 1 97 ? -7.432 -7.888 15.451 1.00 98.44 97 LYS A C 1
ATOM 786 O O . LYS A 1 97 ? -6.244 -7.895 15.154 1.00 98.44 97 LYS A O 1
ATOM 791 N N . LEU A 1 98 ? -8.358 -7.277 14.707 1.00 98.56 98 LEU A N 1
ATOM 792 C CA . LEU A 1 98 ? -8.038 -6.550 13.476 1.00 98.56 98 LEU A CA 1
ATOM 793 C C . LEU A 1 98 ? -7.075 -5.378 13.725 1.00 98.56 98 LEU A C 1
ATOM 795 O O . LEU A 1 98 ? -6.158 -5.187 12.935 1.00 98.56 98 LEU A O 1
ATOM 799 N N . GLY A 1 99 ? -7.229 -4.636 14.827 1.00 98.50 99 GLY A N 1
ATOM 800 C CA . GLY A 1 99 ? -6.292 -3.575 15.216 1.00 98.50 99 GLY A CA 1
ATOM 801 C C . GLY A 1 99 ? -4.857 -4.077 15.413 1.00 98.50 99 GLY A C 1
ATOM 802 O O . GLY A 1 99 ? -3.921 -3.486 14.880 1.00 98.50 99 GLY A O 1
ATOM 803 N N . PHE A 1 100 ? -4.677 -5.202 16.110 1.00 98.69 100 PHE A N 1
ATOM 804 C CA . PHE A 1 100 ? -3.354 -5.814 16.288 1.00 98.69 100 PHE A CA 1
ATOM 805 C C . PHE A 1 100 ? -2.806 -6.453 15.004 1.00 98.69 100 PHE A C 1
ATOM 807 O O . PHE A 1 100 ? -1.606 -6.370 14.755 1.00 98.69 100 PHE A O 1
ATOM 814 N N . ILE A 1 101 ? -3.660 -7.036 14.155 1.00 98.81 101 ILE A N 1
ATOM 815 C CA . ILE A 1 101 ? -3.248 -7.525 12.828 1.00 98.81 101 ILE A CA 1
ATOM 816 C C . ILE A 1 101 ? -2.782 -6.358 11.950 1.00 98.81 101 ILE A C 1
ATOM 818 O O . ILE A 1 101 ? -1.758 -6.478 11.283 1.00 98.81 101 ILE A O 1
ATOM 822 N N . ALA A 1 102 ? -3.479 -5.218 11.972 1.00 98.81 102 ALA A N 1
ATOM 823 C CA . ALA A 1 102 ? -3.071 -4.023 11.237 1.00 98.81 102 ALA A CA 1
ATOM 824 C C . ALA A 1 102 ? -1.716 -3.491 11.735 1.00 98.81 102 ALA A C 1
ATOM 826 O O . ALA A 1 102 ? -0.867 -3.139 10.919 1.00 98.81 102 ALA A O 1
ATOM 827 N N . LEU A 1 103 ? -1.477 -3.514 13.053 1.00 98.81 103 LEU A N 1
ATOM 828 C CA . LEU A 1 103 ? -0.172 -3.190 13.635 1.00 98.81 103 LEU A CA 1
ATOM 829 C C . LEU A 1 103 ? 0.928 -4.149 13.152 1.00 98.81 103 LEU A C 1
ATOM 831 O O . LEU A 1 103 ? 1.977 -3.700 12.699 1.00 98.81 103 LEU A O 1
ATOM 835 N N . GLY A 1 104 ? 0.685 -5.461 13.189 1.00 98.81 104 GLY A N 1
ATOM 836 C CA . GLY A 1 104 ? 1.624 -6.439 12.633 1.00 98.81 104 GLY A CA 1
ATOM 837 C C . GLY A 1 104 ? 1.899 -6.186 11.147 1.00 98.81 104 GLY A C 1
ATOM 838 O O . GLY A 1 104 ? 3.049 -6.164 10.723 1.00 98.81 104 GLY A O 1
ATOM 839 N N . THR A 1 105 ? 0.851 -5.888 10.376 1.00 98.81 105 THR A N 1
ATOM 840 C CA . THR A 1 105 ? 0.945 -5.613 8.935 1.00 98.81 105 THR A CA 1
ATOM 841 C C . THR A 1 105 ? 1.797 -4.376 8.640 1.00 98.81 105 THR A C 1
ATOM 843 O O . THR A 1 105 ? 2.644 -4.439 7.752 1.00 98.81 105 THR A O 1
ATOM 846 N N . VAL A 1 106 ? 1.634 -3.268 9.380 1.00 98.69 106 VAL A N 1
ATOM 847 C CA . VAL A 1 106 ? 2.439 -2.049 9.153 1.00 98.69 106 VAL A CA 1
ATOM 848 C C . VAL A 1 106 ? 3.903 -2.223 9.580 1.00 98.69 106 VAL A C 1
ATOM 850 O O . VAL A 1 106 ? 4.799 -1.672 8.944 1.00 98.69 106 VAL A O 1
ATOM 853 N N . ILE A 1 107 ? 4.175 -3.047 10.598 1.00 98.69 107 ILE A N 1
ATOM 854 C CA . ILE A 1 107 ? 5.548 -3.421 10.976 1.00 98.69 107 ILE A CA 1
ATOM 855 C C . ILE A 1 107 ? 6.194 -4.237 9.852 1.00 98.69 107 ILE A C 1
ATOM 857 O O . ILE A 1 107 ? 7.282 -3.898 9.389 1.00 98.69 107 ILE A O 1
ATOM 861 N N . THR A 1 108 ? 5.505 -5.269 9.356 1.00 98.56 108 THR A N 1
ATOM 862 C CA . THR A 1 108 ? 5.965 -6.067 8.210 1.00 98.56 108 THR A CA 1
ATOM 863 C C . THR A 1 108 ? 6.162 -5.203 6.963 1.00 98.56 108 THR A C 1
ATOM 865 O O . THR A 1 108 ? 7.123 -5.403 6.225 1.00 98.56 108 THR A O 1
ATOM 868 N N . GLN A 1 109 ? 5.308 -4.200 6.748 1.00 98.25 109 GLN A N 1
ATOM 869 C CA . GLN A 1 109 ? 5.478 -3.206 5.689 1.00 98.25 109 GLN A CA 1
ATOM 870 C C . GLN A 1 109 ? 6.767 -2.401 5.824 1.00 98.25 109 GLN A C 1
ATOM 872 O O . GLN A 1 109 ? 7.501 -2.297 4.844 1.00 98.25 109 GLN A O 1
ATOM 877 N N . GLY A 1 110 ? 7.062 -1.877 7.017 1.00 97.94 110 GLY A N 1
ATOM 878 C CA . GLY A 1 110 ? 8.307 -1.155 7.282 1.00 97.94 110 GLY A CA 1
ATOM 879 C C . GLY A 1 110 ? 9.547 -2.022 7.055 1.00 97.94 110 GLY A C 1
ATOM 880 O O . GLY A 1 110 ? 10.510 -1.558 6.449 1.00 97.94 110 GLY A O 1
ATOM 881 N N . ILE A 1 111 ? 9.493 -3.297 7.459 1.00 98.19 111 ILE A N 1
ATOM 882 C CA . ILE A 1 111 ? 10.566 -4.274 7.219 1.00 98.19 111 ILE A CA 1
ATOM 883 C C . ILE A 1 111 ? 10.761 -4.499 5.718 1.00 98.19 111 ILE A C 1
ATOM 885 O O . ILE A 1 111 ? 11.879 -4.368 5.228 1.00 98.19 111 ILE A O 1
ATOM 889 N N . PHE A 1 112 ? 9.694 -4.792 4.966 1.00 97.88 112 PHE A N 1
ATOM 890 C CA . PHE A 1 112 ? 9.809 -4.968 3.518 1.00 97.88 112 PHE A CA 1
ATOM 891 C C . PHE A 1 112 ? 10.288 -3.694 2.817 1.00 97.88 112 PHE A C 1
ATOM 893 O O . PHE A 1 112 ? 11.116 -3.798 1.920 1.00 97.88 112 PHE A O 1
ATOM 900 N N . GLY A 1 113 ? 9.851 -2.511 3.257 1.00 97.25 113 GLY A N 1
ATOM 901 C CA . GLY A 1 113 ? 10.366 -1.232 2.764 1.00 97.25 113 GLY A CA 1
ATOM 902 C C . GLY A 1 113 ? 11.878 -1.104 2.979 1.00 97.25 113 GLY A C 1
ATOM 903 O O . GLY A 1 113 ? 12.611 -0.834 2.032 1.00 97.25 113 GLY A O 1
ATOM 904 N N . GLY A 1 114 ? 12.373 -1.409 4.182 1.00 97.44 114 GLY A N 1
ATOM 905 C CA . GLY A 1 114 ? 13.813 -1.453 4.458 1.00 97.44 114 GLY A CA 1
ATOM 906 C C . GLY A 1 114 ? 14.561 -2.462 3.581 1.00 97.44 114 GLY A C 1
ATOM 907 O O . GLY A 1 114 ? 15.586 -2.128 2.996 1.00 97.44 114 GLY A O 1
ATOM 908 N N . ILE A 1 115 ? 14.014 -3.670 3.401 1.00 98.12 115 ILE A N 1
ATOM 909 C CA . ILE A 1 115 ? 14.587 -4.695 2.511 1.00 98.12 115 ILE A CA 1
ATOM 910 C C . ILE A 1 115 ? 14.653 -4.194 1.063 1.00 98.12 115 ILE A C 1
ATOM 912 O O . ILE A 1 115 ? 15.648 -4.452 0.390 1.00 98.12 115 ILE A O 1
ATOM 916 N N . THR A 1 116 ? 13.647 -3.456 0.570 1.00 96.62 116 THR A N 1
ATOM 917 C CA . THR A 1 116 ? 13.717 -2.897 -0.791 1.00 96.62 116 THR A CA 1
ATOM 918 C C . THR A 1 116 ? 14.894 -1.943 -0.970 1.00 96.62 116 THR A C 1
ATOM 920 O O . THR A 1 116 ? 15.479 -1.930 -2.045 1.00 96.62 116 THR A O 1
ATOM 923 N N . VAL A 1 117 ? 15.293 -1.205 0.065 1.00 96.81 117 VAL A N 1
ATOM 924 C CA . VAL A 1 117 ? 16.475 -0.334 0.008 1.00 96.81 117 VAL A CA 1
ATOM 925 C C . VAL A 1 117 ? 17.754 -1.166 0.093 1.00 96.81 117 VAL A C 1
ATOM 927 O O . VAL A 1 117 ? 18.603 -1.087 -0.790 1.00 96.81 117 VAL A O 1
ATOM 930 N N . LEU A 1 118 ? 17.861 -2.022 1.114 1.00 97.56 118 LEU A N 1
ATOM 931 C CA . LEU A 1 118 ? 19.076 -2.794 1.408 1.00 97.56 118 LEU A CA 1
ATOM 932 C C . LEU A 1 118 ? 19.465 -3.781 0.296 1.00 97.56 118 LEU A C 1
ATOM 934 O O . LEU A 1 118 ? 20.636 -4.125 0.165 1.00 97.56 118 LEU A O 1
ATOM 938 N N . PHE A 1 119 ? 18.492 -4.239 -0.495 1.00 97.19 119 PHE A N 1
ATOM 939 C CA . PHE A 1 119 ? 18.697 -5.192 -1.588 1.00 97.19 119 PHE A CA 1
ATOM 940 C C . PHE A 1 119 ? 18.427 -4.597 -2.979 1.00 97.19 119 PHE A C 1
ATOM 942 O O . PHE A 1 119 ? 18.198 -5.351 -3.921 1.00 97.19 119 PHE A O 1
ATOM 949 N N . TYR A 1 120 ? 18.466 -3.269 -3.132 1.00 96.38 120 TYR A N 1
ATOM 950 C CA . TYR A 1 120 ? 18.407 -2.599 -4.441 1.00 96.38 120 TYR A CA 1
ATOM 951 C C . TYR A 1 120 ? 17.133 -2.904 -5.256 1.00 96.38 120 TYR A C 1
ATOM 953 O O . TYR A 1 120 ? 17.180 -3.242 -6.436 1.00 96.38 120 TYR A O 1
ATOM 961 N N . LEU A 1 121 ? 15.974 -2.748 -4.614 1.00 94.50 121 LEU A N 1
ATOM 962 C CA . LEU A 1 121 ? 14.625 -2.883 -5.174 1.00 94.50 121 LEU A CA 1
ATOM 963 C C . LEU A 1 121 ? 14.323 -4.253 -5.830 1.00 94.50 121 LEU A C 1
ATOM 965 O O . LEU A 1 121 ? 13.879 -4.280 -6.983 1.00 94.50 121 LEU A O 1
ATOM 969 N N . PRO A 1 122 ? 14.475 -5.402 -5.132 1.00 95.88 122 PRO A N 1
ATOM 970 C CA . PRO A 1 122 ? 14.134 -6.696 -5.720 1.00 95.88 122 PRO A CA 1
ATOM 971 C C . PRO A 1 122 ? 12.652 -6.720 -6.132 1.00 95.88 122 PRO A C 1
ATOM 973 O O . PRO A 1 122 ? 11.794 -6.514 -5.264 1.00 95.88 122 PRO A O 1
ATOM 976 N N . PRO A 1 123 ? 12.306 -7.021 -7.402 1.00 93.44 123 PRO A N 1
ATOM 977 C CA . PRO A 1 123 ? 10.936 -6.875 -7.894 1.00 93.44 123 PRO A CA 1
ATOM 978 C C . PRO A 1 123 ? 9.899 -7.610 -7.044 1.00 93.44 123 PRO A C 1
ATOM 980 O O . PRO A 1 123 ? 8.883 -7.028 -6.674 1.00 93.44 123 PRO A O 1
ATOM 983 N N . ALA A 1 124 ? 10.180 -8.858 -6.655 1.00 95.69 124 ALA A N 1
ATOM 984 C CA . ALA A 1 124 ? 9.282 -9.653 -5.818 1.00 95.69 124 ALA A CA 1
ATOM 985 C C . ALA A 1 124 ? 9.002 -8.987 -4.458 1.00 95.69 124 ALA A C 1
ATOM 987 O O . ALA A 1 124 ? 7.854 -8.942 -4.015 1.00 95.69 124 ALA A O 1
ATOM 988 N N . VAL A 1 125 ? 10.031 -8.421 -3.820 1.00 97.06 125 VAL A N 1
ATOM 989 C CA . VAL A 1 125 ? 9.896 -7.727 -2.533 1.00 97.06 125 VAL A CA 1
ATOM 990 C C . VAL A 1 125 ? 9.090 -6.445 -2.704 1.00 97.06 125 VAL A C 1
ATOM 992 O O . VAL A 1 125 ? 8.182 -6.191 -1.916 1.00 97.06 125 VAL A O 1
ATOM 995 N N . SER A 1 126 ? 9.361 -5.660 -3.749 1.00 96.06 126 SER A N 1
ATOM 996 C CA . SER A 1 126 ? 8.617 -4.428 -4.022 1.00 96.06 126 SER A CA 1
ATOM 997 C C . SER A 1 126 ? 7.144 -4.691 -4.361 1.00 96.06 126 SER A C 1
ATOM 999 O O . SER A 1 126 ? 6.275 -3.957 -3.895 1.00 96.06 126 SER A O 1
ATOM 1001 N N . ILE A 1 127 ? 6.839 -5.770 -5.093 1.00 96.44 127 ILE A N 1
ATOM 1002 C CA . ILE A 1 127 ? 5.461 -6.206 -5.374 1.00 96.44 127 ILE A CA 1
ATOM 1003 C C . ILE A 1 127 ? 4.741 -6.574 -4.075 1.00 96.44 127 ILE A C 1
ATOM 1005 O O . ILE A 1 127 ? 3.649 -6.068 -3.814 1.00 96.44 127 ILE A O 1
ATOM 1009 N N . ILE A 1 128 ? 5.356 -7.416 -3.234 1.00 96.94 128 ILE A N 1
ATOM 1010 C CA . ILE A 1 128 ? 4.793 -7.799 -1.930 1.00 96.94 128 ILE A CA 1
ATOM 1011 C C . ILE A 1 128 ? 4.581 -6.559 -1.061 1.00 96.94 128 ILE A C 1
ATOM 1013 O O . ILE A 1 128 ? 3.522 -6.417 -0.448 1.00 96.94 128 ILE A O 1
ATOM 1017 N N . HIS A 1 129 ? 5.549 -5.640 -1.044 1.00 97.00 129 HIS A N 1
ATOM 1018 C CA . HIS A 1 129 ? 5.444 -4.377 -0.328 1.00 97.00 129 HIS A CA 1
ATOM 1019 C C . HIS A 1 129 ? 4.224 -3.566 -0.803 1.00 97.00 129 HIS A C 1
ATOM 1021 O O . HIS A 1 129 ? 3.399 -3.189 0.026 1.00 97.00 129 HIS A O 1
ATOM 1027 N N . GLY A 1 130 ? 4.032 -3.389 -2.114 1.00 96.25 130 GLY A N 1
ATOM 1028 C CA . GLY A 1 130 ? 2.876 -2.678 -2.674 1.00 96.25 130 GLY A CA 1
ATOM 1029 C C . GLY A 1 130 ? 1.521 -3.335 -2.367 1.00 96.25 130 GLY A C 1
ATOM 1030 O O . GLY A 1 130 ? 0.573 -2.648 -1.981 1.00 96.25 130 GLY A O 1
ATOM 1031 N N . ILE A 1 131 ? 1.426 -4.666 -2.467 1.00 97.00 131 ILE A N 1
ATOM 1032 C CA . ILE A 1 131 ? 0.193 -5.420 -2.164 1.00 97.00 131 ILE A CA 1
ATOM 1033 C C . ILE A 1 131 ? -0.163 -5.305 -0.677 1.00 97.00 131 ILE A C 1
ATOM 1035 O O . ILE A 1 131 ? -1.317 -5.066 -0.300 1.00 97.00 131 ILE A O 1
ATOM 1039 N N . LEU A 1 132 ? 0.829 -5.455 0.198 1.00 97.56 132 LEU A N 1
ATOM 1040 C CA . LEU A 1 132 ? 0.637 -5.329 1.638 1.00 97.56 132 LEU A CA 1
ATOM 1041 C C . LEU A 1 132 ? 0.265 -3.893 2.044 1.00 97.56 132 LEU A C 1
ATOM 1043 O O . LEU A 1 132 ? -0.557 -3.741 2.944 1.00 97.56 132 LEU A O 1
ATOM 1047 N N . ALA A 1 133 ? 0.777 -2.853 1.371 1.00 97.75 133 ALA A N 1
ATOM 1048 C CA . ALA A 1 133 ? 0.385 -1.461 1.623 1.00 97.75 133 ALA A CA 1
ATOM 1049 C C . ALA A 1 133 ? -1.120 -1.241 1.390 1.00 97.75 133 ALA A C 1
ATOM 1051 O O . ALA A 1 133 ? -1.821 -0.665 2.224 1.00 97.75 133 ALA A O 1
ATOM 1052 N N . GLN A 1 134 ? -1.647 -1.763 0.282 1.00 96.06 134 GLN A N 1
ATOM 1053 C CA . GLN A 1 134 ? -3.075 -1.683 -0.039 1.00 96.06 134 GLN A CA 1
ATOM 1054 C C . GLN A 1 134 ? -3.920 -2.539 0.912 1.00 96.06 134 GLN A C 1
ATOM 1056 O O . GLN A 1 134 ? -4.995 -2.122 1.343 1.00 96.06 134 GLN A O 1
ATOM 1061 N N . THR A 1 135 ? -3.412 -3.712 1.298 1.00 97.69 135 THR A N 1
ATOM 1062 C CA . THR A 1 135 ? -4.056 -4.580 2.294 1.00 97.69 135 THR A CA 1
ATOM 1063 C C . THR A 1 135 ? -4.166 -3.863 3.640 1.00 97.69 135 THR A C 1
ATOM 1065 O O . THR A 1 135 ? -5.243 -3.815 4.235 1.00 97.69 135 THR A O 1
ATOM 1068 N N . PHE A 1 136 ? -3.078 -3.236 4.094 1.00 98.69 136 PHE A N 1
ATOM 1069 C CA . PHE A 1 136 ? -3.058 -2.409 5.294 1.00 98.69 136 PHE A CA 1
ATOM 1070 C C . PHE A 1 136 ? -4.061 -1.254 5.192 1.00 98.69 136 PHE A C 1
ATOM 1072 O O . PHE A 1 136 ? -4.862 -1.056 6.106 1.00 98.69 136 PHE A O 1
ATOM 1079 N N . PHE A 1 137 ? -4.104 -0.546 4.061 1.00 98.31 137 PHE A N 1
ATOM 1080 C CA . PHE A 1 137 ? -5.069 0.529 3.849 1.00 98.31 137 PHE A CA 1
ATOM 1081 C C . PHE A 1 137 ? -6.520 0.048 3.980 1.00 98.31 137 PHE A C 1
ATOM 1083 O O . PHE A 1 137 ? -7.293 0.657 4.724 1.00 98.31 137 PHE A O 1
ATOM 1090 N N . VAL A 1 138 ? -6.874 -1.091 3.378 1.00 97.56 138 VAL A N 1
ATOM 1091 C CA . VAL A 1 138 ? -8.202 -1.705 3.547 1.00 97.56 138 VAL A CA 1
ATOM 1092 C C . VAL A 1 138 ? -8.487 -2.026 5.017 1.00 97.56 138 VAL A C 1
ATOM 1094 O O . VAL A 1 138 ? -9.582 -1.727 5.497 1.00 97.56 138 VAL A O 1
ATOM 1097 N N . MET A 1 139 ? -7.516 -2.549 5.774 1.00 98.56 139 MET A N 1
ATOM 1098 C CA . MET A 1 139 ? -7.691 -2.761 7.218 1.00 98.56 139 MET A CA 1
ATOM 1099 C C . MET A 1 139 ? -7.995 -1.448 7.953 1.00 98.56 139 MET A C 1
ATOM 1101 O O . MET A 1 139 ? -8.912 -1.417 8.776 1.00 98.56 139 MET A O 1
ATOM 1105 N N . THR A 1 140 ? -7.292 -0.350 7.641 1.00 98.62 140 THR A N 1
ATOM 1106 C CA . THR A 1 140 ? -7.564 0.958 8.269 1.00 98.62 140 THR A CA 1
ATOM 1107 C C . THR A 1 140 ? -8.971 1.470 7.951 1.00 98.62 140 THR A C 1
ATOM 1109 O O . THR A 1 140 ? -9.652 1.959 8.855 1.00 98.62 140 THR A O 1
ATOM 1112 N N . ILE A 1 141 ? -9.445 1.291 6.709 1.00 98.12 141 ILE A N 1
ATOM 1113 C CA . ILE A 1 141 ? -10.810 1.643 6.292 1.00 98.12 141 ILE A CA 1
ATOM 1114 C C . ILE A 1 141 ? -11.826 0.810 7.067 1.00 98.12 141 ILE A C 1
ATOM 1116 O O . ILE A 1 141 ? -12.779 1.364 7.617 1.00 98.12 141 ILE A O 1
ATOM 1120 N N . ILE A 1 142 ? -11.623 -0.510 7.150 1.00 97.69 142 ILE A N 1
ATOM 1121 C CA . ILE A 1 142 ? -12.523 -1.404 7.884 1.00 97.69 142 ILE A CA 1
ATOM 1122 C C . ILE A 1 142 ? -12.583 -0.977 9.346 1.00 97.69 142 ILE A C 1
ATOM 1124 O O . ILE A 1 142 ? -13.683 -0.857 9.879 1.00 97.69 142 ILE A O 1
ATOM 1128 N N . ILE A 1 143 ? -11.453 -0.690 9.994 1.00 98.19 143 ILE A N 1
ATOM 1129 C CA . ILE A 1 143 ? -11.445 -0.231 11.388 1.00 98.19 143 ILE A CA 1
ATOM 1130 C C . ILE A 1 143 ? -12.189 1.109 11.527 1.00 98.19 143 ILE A C 1
ATOM 1132 O O . ILE A 1 143 ? -13.057 1.237 12.394 1.00 98.19 143 ILE A O 1
ATOM 1136 N N . ALA A 1 144 ? -11.916 2.086 10.658 1.00 98.00 144 ALA A N 1
ATOM 1137 C CA . ALA A 1 144 ? -12.555 3.402 10.698 1.00 98.00 144 ALA A CA 1
ATOM 1138 C C . ALA A 1 144 ? -14.075 3.329 10.472 1.00 98.00 144 ALA A C 1
ATOM 1140 O O . ALA A 1 144 ? -14.850 3.934 11.219 1.00 98.00 144 ALA A O 1
ATOM 1141 N N . TYR A 1 145 ? -14.520 2.541 9.490 1.00 96.88 145 TYR A N 1
ATOM 1142 C CA . TYR A 1 145 ? -15.937 2.272 9.256 1.00 96.88 145 TYR A CA 1
ATOM 1143 C C . TYR A 1 145 ? -16.561 1.524 10.436 1.00 96.88 145 TYR A C 1
ATOM 1145 O O . TYR A 1 145 ? -17.663 1.858 10.872 1.00 96.88 145 TYR A O 1
ATOM 1153 N N . SER A 1 146 ? -15.834 0.567 11.014 1.00 95.69 146 SER A N 1
ATOM 1154 C CA . SER A 1 146 ? -16.300 -0.250 12.136 1.00 95.69 146 SER A CA 1
ATOM 1155 C C . SER A 1 146 ? -16.612 0.553 13.384 1.00 95.69 146 SER A C 1
ATOM 1157 O O . SER A 1 146 ? -17.555 0.223 14.104 1.00 95.69 146 SER A O 1
ATOM 1159 N N . LEU A 1 147 ? -15.847 1.618 13.597 1.00 95.25 147 LEU A N 1
ATOM 1160 C CA . LEU A 1 147 ? -16.019 2.559 14.691 1.00 95.25 147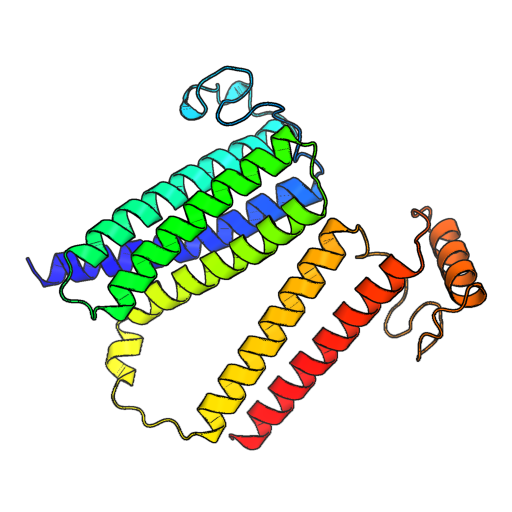 LEU A CA 1
ATOM 1161 C C . LEU A 1 147 ? -17.007 3.684 14.353 1.00 95.25 147 LEU A C 1
ATOM 1163 O O . LEU A 1 147 ? -17.386 4.439 15.246 1.00 95.25 147 LEU A O 1
ATOM 1167 N N . SER A 1 148 ? -17.419 3.843 13.093 1.00 94.69 148 SER A N 1
ATOM 1168 C CA . SER A 1 148 ? -18.227 4.980 12.642 1.00 94.69 148 SER A CA 1
ATOM 1169 C C . SER A 1 148 ? -19.660 4.973 13.194 1.00 94.69 148 SER A C 1
ATOM 1171 O O . SER A 1 148 ? -20.247 3.927 13.468 1.00 94.69 148 SER A O 1
ATOM 1173 N N . VAL A 1 149 ? -20.252 6.168 13.307 1.00 91.44 149 VAL A N 1
ATOM 1174 C CA . VAL A 1 149 ? -21.686 6.335 13.619 1.00 91.44 149 VAL A CA 1
ATOM 1175 C C . VAL A 1 149 ? -22.555 5.702 12.531 1.00 91.44 149 VAL A C 1
ATOM 1177 O O . VAL A 1 149 ? -23.602 5.136 12.824 1.00 91.44 149 VAL A O 1
ATOM 1180 N N . GLU A 1 150 ? -22.106 5.757 11.277 1.00 91.25 150 GLU A N 1
ATOM 1181 C CA . GLU A 1 150 ? -22.854 5.223 10.141 1.00 91.25 150 GLU A CA 1
ATOM 1182 C C . GLU A 1 150 ? -23.076 3.715 10.261 1.00 91.25 150 GLU A C 1
ATOM 1184 O O . GLU A 1 150 ? -24.188 3.228 10.070 1.00 91.25 150 GLU A O 1
ATOM 1189 N N . ARG A 1 151 ? -22.047 2.971 10.675 1.00 91.19 151 ARG A N 1
ATOM 1190 C CA . ARG A 1 151 ? -22.191 1.538 10.926 1.00 91.19 151 ARG A CA 1
ATOM 1191 C C . ARG A 1 151 ? -23.156 1.238 12.070 1.00 91.19 151 ARG A C 1
ATOM 1193 O O . ARG A 1 151 ? -23.920 0.283 11.971 1.00 91.19 151 ARG A O 1
ATOM 1200 N N . GLU A 1 152 ? -23.145 2.035 13.139 1.00 88.19 152 GLU A N 1
ATOM 1201 C CA . GLU A 1 152 ? -24.109 1.875 14.237 1.00 88.19 152 GLU A CA 1
ATOM 1202 C C . GLU A 1 152 ? -25.547 2.074 13.748 1.00 88.19 152 GLU A C 1
ATOM 1204 O O . GLU A 1 152 ? -26.415 1.270 14.082 1.00 88.19 152 GLU A O 1
ATOM 1209 N N . ARG A 1 153 ? -25.786 3.077 12.893 1.00 89.75 153 ARG A N 1
ATOM 1210 C CA . ARG A 1 153 ? -27.105 3.328 12.285 1.00 89.75 153 ARG A CA 1
ATOM 1211 C C . ARG A 1 153 ? -27.563 2.187 11.375 1.00 89.75 153 ARG A C 1
ATOM 1213 O O . ARG A 1 153 ? -28.755 1.920 11.291 1.00 89.75 153 ARG A O 1
ATOM 1220 N N . ARG A 1 154 ? -26.628 1.503 10.713 1.00 88.31 154 ARG A N 1
ATOM 1221 C CA . ARG A 1 154 ? -26.905 0.415 9.759 1.00 88.31 154 ARG A CA 1
ATOM 1222 C C . ARG A 1 154 ? -26.901 -0.985 10.375 1.00 88.31 154 ARG A C 1
ATOM 1224 O O . ARG A 1 154 ? -27.066 -1.958 9.647 1.00 88.31 154 ARG A O 1
ATOM 1231 N N . LYS A 1 155 ? -26.736 -1.113 11.696 1.00 82.81 155 LYS A N 1
ATOM 1232 C CA . LYS A 1 155 ? -26.566 -2.412 12.375 1.00 82.81 155 LYS A CA 1
ATOM 1233 C C . LYS A 1 155 ? -27.737 -3.384 12.161 1.00 82.81 155 LYS A C 1
ATOM 1235 O O . LYS A 1 155 ? -27.515 -4.589 12.178 1.00 82.81 155 LYS A O 1
ATOM 1240 N N . ASN A 1 156 ? -28.944 -2.861 11.939 1.00 84.00 156 ASN A N 1
ATOM 1241 C CA . ASN A 1 156 ? -30.172 -3.648 11.786 1.00 84.00 156 ASN A CA 1
ATOM 1242 C C . ASN A 1 156 ? -30.612 -3.830 10.322 1.00 84.00 156 ASN A C 1
ATOM 1244 O O . ASN A 1 156 ? -31.712 -4.318 10.081 1.00 84.00 156 ASN A O 1
ATOM 1248 N N . ILE A 1 157 ? -29.793 -3.430 9.343 1.00 86.06 157 ILE A N 1
ATOM 1249 C CA . ILE A 1 157 ? -30.108 -3.673 7.932 1.00 86.06 157 ILE A CA 1
ATOM 1250 C C . ILE A 1 157 ? -29.849 -5.148 7.627 1.00 86.06 157 ILE A C 1
ATOM 1252 O O . ILE A 1 157 ? -28.720 -5.627 7.741 1.00 86.06 157 ILE A O 1
ATOM 1256 N N . THR A 1 158 ? -30.893 -5.862 7.216 1.00 84.19 158 THR A N 1
ATOM 1257 C CA . THR A 1 158 ? -30.768 -7.210 6.669 1.00 84.19 158 THR A CA 1
ATOM 1258 C C . THR A 1 158 ? -30.273 -7.116 5.229 1.00 84.19 158 THR A C 1
ATOM 1260 O O . THR A 1 158 ? -30.848 -6.426 4.391 1.00 84.19 158 THR A O 1
ATOM 1263 N N . VAL A 1 159 ? -29.162 -7.790 4.942 1.00 84.69 159 VAL A N 1
ATOM 1264 C CA . VAL A 1 159 ? -28.599 -7.886 3.591 1.00 84.69 159 VAL A CA 1
ATOM 1265 C C . VAL A 1 159 ? -28.887 -9.288 3.082 1.00 84.69 159 VAL A C 1
ATOM 1267 O O . VAL A 1 159 ? -28.615 -10.261 3.786 1.00 84.69 159 VAL A O 1
ATOM 1270 N N . ASN A 1 160 ? -29.457 -9.405 1.883 1.00 88.69 160 ASN A N 1
ATOM 1271 C CA . ASN A 1 160 ? -29.696 -10.715 1.286 1.00 88.69 160 ASN A CA 1
ATOM 1272 C C . ASN A 1 160 ? -28.355 -11.400 0.926 1.00 88.69 160 ASN A C 1
ATOM 1274 O O . ASN A 1 160 ? -27.326 -10.742 0.737 1.00 88.69 160 ASN A O 1
ATOM 1278 N N . ASN A 1 161 ? -28.355 -12.733 0.828 1.00 88.75 161 ASN A N 1
ATOM 1279 C CA . ASN A 1 161 ? -27.126 -13.485 0.543 1.00 88.75 161 ASN A CA 1
ATOM 1280 C C . ASN A 1 161 ? -26.521 -13.096 -0.817 1.00 88.75 161 ASN A C 1
ATOM 1282 O O . ASN A 1 161 ? -25.317 -12.889 -0.905 1.00 88.75 161 ASN A O 1
ATOM 1286 N N . SER A 1 162 ? -27.349 -12.863 -1.843 1.00 88.94 162 SER A N 1
ATOM 1287 C CA . SER A 1 162 ? -26.872 -12.473 -3.181 1.00 88.94 162 SER A CA 1
ATOM 1288 C C . SER A 1 162 ? -26.086 -11.154 -3.183 1.00 88.94 162 SER A C 1
ATOM 1290 O O . SER A 1 162 ? -25.106 -11.025 -3.915 1.00 88.94 162 SER A O 1
ATOM 1292 N N . MET A 1 163 ? -26.498 -10.163 -2.390 1.00 88.69 163 MET A N 1
ATOM 1293 C CA . MET A 1 163 ? -25.815 -8.875 -2.270 1.00 88.69 163 MET A CA 1
ATOM 1294 C C . MET A 1 163 ? -24.496 -9.032 -1.523 1.00 88.69 163 MET A C 1
ATOM 1296 O O . MET A 1 163 ? -23.486 -8.456 -1.929 1.00 88.69 163 MET A O 1
ATOM 1300 N N . ARG A 1 164 ? -24.490 -9.822 -0.443 1.00 89.44 164 ARG A N 1
ATOM 1301 C CA . ARG A 1 164 ? -23.273 -10.132 0.310 1.00 89.44 164 ARG A CA 1
ATOM 1302 C C . ARG A 1 164 ? -22.254 -10.847 -0.575 1.00 89.44 164 ARG A C 1
ATOM 1304 O O . ARG A 1 164 ? -21.118 -10.389 -0.667 1.00 89.44 164 ARG A O 1
ATOM 1311 N N . ASP A 1 165 ? -22.670 -11.918 -1.239 1.00 91.25 165 ASP A N 1
ATOM 1312 C CA . ASP A 1 165 ? -21.793 -12.754 -2.056 1.00 91.25 165 ASP A CA 1
ATOM 1313 C C . ASP A 1 165 ? -21.270 -11.975 -3.262 1.00 91.25 165 ASP A C 1
ATOM 1315 O O . ASP A 1 165 ? -20.066 -11.958 -3.507 1.00 91.25 165 ASP A O 1
ATOM 1319 N N . GLY A 1 166 ? -22.134 -11.227 -3.955 1.00 92.56 166 GLY A N 1
ATOM 1320 C CA . GLY A 1 166 ? -21.699 -10.373 -5.059 1.00 92.56 166 GLY A CA 1
ATOM 1321 C C . GLY A 1 166 ? -20.734 -9.267 -4.620 1.00 92.56 166 GLY A C 1
ATOM 1322 O O . GLY A 1 166 ? -19.753 -9.009 -5.312 1.00 92.56 166 GLY A O 1
ATOM 1323 N N . THR A 1 167 ? -20.926 -8.679 -3.432 1.00 91.62 167 THR A N 1
ATOM 1324 C CA . THR A 1 167 ? -19.968 -7.709 -2.870 1.00 91.62 167 THR A CA 1
ATOM 1325 C C . THR A 1 167 ? -18.614 -8.364 -2.587 1.00 91.62 167 THR A C 1
ATOM 1327 O O . THR A 1 167 ? -17.580 -7.795 -2.927 1.00 91.62 167 THR A O 1
ATOM 1330 N N . LEU A 1 168 ? -18.597 -9.565 -1.995 1.00 93.19 168 LEU A N 1
ATOM 1331 C CA . LEU A 1 168 ? -17.359 -10.302 -1.720 1.00 93.19 168 LEU A CA 1
ATOM 1332 C C . LEU A 1 168 ? -16.620 -10.686 -3.008 1.00 93.19 168 LEU A C 1
ATOM 1334 O O . LEU A 1 168 ? -15.399 -10.558 -3.064 1.00 93.19 168 LEU A O 1
ATOM 1338 N N . ILE A 1 169 ? -17.353 -11.087 -4.049 1.00 94.19 169 ILE A N 1
ATOM 1339 C CA . ILE A 1 169 ? -16.793 -11.380 -5.374 1.00 94.19 169 ILE A CA 1
ATOM 1340 C C . ILE A 1 169 ? -16.160 -10.124 -5.983 1.00 94.19 169 ILE A C 1
ATOM 1342 O O . ILE A 1 169 ? -15.020 -10.179 -6.438 1.00 94.19 169 ILE A O 1
ATOM 1346 N N . ILE A 1 170 ? -16.851 -8.978 -5.943 1.00 94.69 170 ILE A N 1
ATOM 1347 C CA . ILE A 1 170 ? -16.314 -7.705 -6.452 1.00 94.69 170 ILE A CA 1
ATOM 1348 C C . ILE A 1 170 ? -15.047 -7.308 -5.691 1.00 94.69 170 ILE A C 1
ATOM 1350 O O . ILE A 1 170 ? -14.053 -6.950 -6.317 1.00 94.69 170 ILE A O 1
ATOM 1354 N N . VAL A 1 171 ? -15.048 -7.408 -4.357 1.00 94.12 171 VAL A N 1
ATOM 1355 C CA . VAL A 1 171 ? -13.852 -7.147 -3.540 1.00 94.12 171 VAL A CA 1
ATOM 1356 C C . VAL A 1 171 ? -12.704 -8.072 -3.950 1.00 94.12 171 VAL A C 1
ATOM 1358 O O . VAL A 1 171 ? -11.578 -7.602 -4.099 1.00 94.12 171 VAL A O 1
ATOM 1361 N N . GLY A 1 172 ? -12.986 -9.356 -4.189 1.00 95.25 172 GLY A N 1
ATOM 1362 C CA . GLY A 1 172 ? -12.009 -10.321 -4.690 1.00 95.25 172 GLY A CA 1
ATOM 1363 C C . GLY A 1 172 ? -11.414 -9.912 -6.037 1.00 95.25 172 GLY A C 1
ATOM 1364 O O . GLY A 1 172 ? -10.193 -9.844 -6.166 1.00 95.25 172 GLY A O 1
ATOM 1365 N N . PHE A 1 173 ? -12.248 -9.567 -7.022 1.00 96.50 173 PHE A N 1
ATOM 1366 C CA . PHE A 1 173 ? -11.765 -9.127 -8.334 1.00 96.50 173 PHE A CA 1
ATOM 1367 C C . PHE A 1 173 ? -10.969 -7.826 -8.270 1.00 96.50 173 PHE A C 1
ATOM 1369 O O . PHE A 1 173 ? -9.915 -7.736 -8.892 1.00 96.50 173 PHE A O 1
ATOM 1376 N N . VAL A 1 174 ? -11.419 -6.842 -7.489 1.00 96.62 174 VAL A N 1
ATOM 1377 C CA . VAL A 1 174 ? -10.670 -5.594 -7.287 1.00 96.62 174 VAL A CA 1
ATOM 1378 C C . VAL A 1 174 ? -9.317 -5.882 -6.636 1.00 96.62 174 VAL A C 1
ATOM 1380 O O . VAL A 1 174 ? -8.310 -5.321 -7.055 1.00 96.62 174 VAL A O 1
ATOM 1383 N N . TYR A 1 175 ? -9.253 -6.784 -5.656 1.00 96.19 175 TYR A N 1
ATOM 1384 C CA . TYR A 1 175 ? -7.986 -7.146 -5.021 1.00 96.19 175 TYR A CA 1
ATOM 1385 C C . TYR A 1 175 ? -7.029 -7.857 -5.990 1.00 96.19 175 TYR A C 1
ATOM 1387 O O . TYR A 1 175 ? -5.848 -7.523 -6.037 1.00 96.19 175 TYR A O 1
ATOM 1395 N N . ILE A 1 176 ? -7.531 -8.769 -6.830 1.00 96.81 176 ILE A N 1
ATOM 1396 C CA . ILE A 1 176 ? -6.735 -9.387 -7.905 1.00 96.81 176 ILE A CA 1
ATOM 1397 C C . ILE A 1 176 ? -6.243 -8.320 -8.892 1.00 96.81 176 ILE A C 1
ATOM 1399 O O . ILE A 1 176 ? -5.071 -8.320 -9.262 1.00 96.81 176 ILE A O 1
ATOM 1403 N N . GLN A 1 177 ? -7.101 -7.373 -9.277 1.00 97.75 177 GLN A N 1
ATOM 1404 C CA . GLN A 1 177 ? -6.734 -6.271 -10.166 1.00 97.75 177 GLN A CA 1
ATOM 1405 C C . GLN A 1 177 ? -5.611 -5.409 -9.581 1.00 97.75 177 GLN A C 1
ATOM 1407 O O . GLN A 1 177 ? -4.691 -5.011 -10.291 1.00 97.75 177 GLN A O 1
ATOM 1412 N N . LEU A 1 178 ? -5.661 -5.151 -8.277 1.00 95.94 178 LEU A N 1
ATOM 1413 C CA . LEU A 1 178 ? -4.623 -4.424 -7.562 1.00 95.94 178 LEU A CA 1
ATOM 1414 C C . LEU A 1 178 ? -3.283 -5.183 -7.533 1.00 95.94 178 LEU A C 1
ATOM 1416 O O . LEU A 1 178 ? -2.235 -4.562 -7.721 1.00 95.94 178 LEU A O 1
ATOM 1420 N N . ILE A 1 179 ? -3.306 -6.515 -7.381 1.00 96.56 179 ILE A N 1
ATOM 1421 C CA . ILE A 1 179 ? -2.113 -7.374 -7.507 1.00 96.56 179 ILE A CA 1
ATOM 1422 C C . ILE A 1 179 ? -1.536 -7.288 -8.925 1.00 96.56 179 ILE A C 1
ATOM 1424 O O . ILE A 1 179 ? -0.333 -7.084 -9.084 1.00 96.56 179 ILE A O 1
ATOM 1428 N N . LEU A 1 180 ? -2.382 -7.396 -9.956 1.00 97.44 180 LEU A N 1
ATOM 1429 C CA . LEU A 1 180 ? -1.965 -7.248 -11.355 1.00 97.44 180 LEU A CA 1
ATOM 1430 C C . LEU A 1 180 ? -1.374 -5.857 -11.625 1.00 97.44 180 LEU A C 1
ATOM 1432 O O . LEU A 1 180 ? -0.377 -5.742 -12.333 1.00 97.44 180 LEU A O 1
ATOM 1436 N N . GLY A 1 181 ? -1.934 -4.809 -11.017 1.00 96.62 181 GLY A N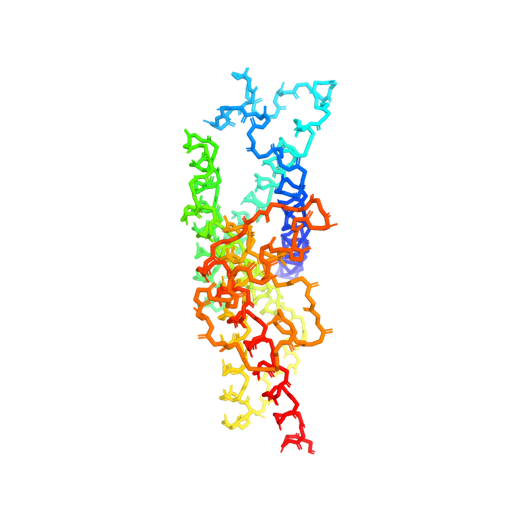 1
ATOM 1437 C CA . GLY A 1 181 ? -1.406 -3.448 -11.102 1.00 96.62 181 GLY A CA 1
ATOM 1438 C C . GLY A 1 181 ? -0.037 -3.304 -10.432 1.00 96.62 181 GLY A C 1
ATOM 1439 O O . GLY A 1 181 ? 0.865 -2.688 -11.001 1.00 96.62 181 GLY A O 1
ATOM 1440 N N . ALA A 1 182 ? 0.154 -3.913 -9.256 1.00 95.31 182 ALA A N 1
ATOM 1441 C CA . ALA A 1 182 ? 1.444 -3.936 -8.564 1.00 95.31 182 ALA A CA 1
ATOM 1442 C C . ALA A 1 182 ? 2.508 -4.692 -9.375 1.00 95.31 182 ALA A C 1
ATOM 1444 O O . ALA A 1 182 ? 3.617 -4.184 -9.547 1.00 95.31 182 ALA A O 1
ATOM 1445 N N . LEU A 1 183 ? 2.153 -5.857 -9.931 1.00 96.56 183 LEU A N 1
ATOM 1446 C CA . LEU A 1 183 ? 2.996 -6.603 -10.869 1.00 96.56 183 LEU A CA 1
ATOM 1447 C C . LEU A 1 183 ? 3.406 -5.707 -12.038 1.00 96.56 183 LEU A C 1
ATOM 1449 O O . LEU A 1 183 ? 4.590 -5.429 -12.193 1.00 96.56 183 LEU A O 1
ATOM 1453 N N . MET A 1 184 ? 2.432 -5.163 -12.772 1.00 96.25 184 MET A N 1
ATOM 1454 C CA . MET A 1 184 ? 2.658 -4.303 -13.936 1.00 96.25 184 MET A CA 1
ATOM 1455 C C . MET A 1 184 ? 3.585 -3.120 -13.628 1.00 96.25 184 MET A C 1
ATOM 1457 O O . MET A 1 184 ? 4.460 -2.791 -14.430 1.00 96.25 184 MET A O 1
ATOM 1461 N N . ARG A 1 185 ? 3.420 -2.483 -12.463 1.00 94.94 185 ARG A N 1
ATOM 1462 C CA . ARG A 1 185 ? 4.249 -1.350 -12.039 1.00 94.94 185 ARG A CA 1
ATOM 1463 C C . ARG A 1 185 ? 5.696 -1.752 -11.761 1.00 94.94 185 ARG A C 1
ATOM 1465 O O . ARG A 1 185 ? 6.610 -1.032 -12.156 1.00 94.94 185 ARG A O 1
ATOM 1472 N N . HIS A 1 186 ? 5.911 -2.860 -11.059 1.00 93.31 186 HIS A N 1
ATOM 1473 C CA . HIS A 1 186 ? 7.246 -3.274 -10.621 1.00 93.31 186 HIS A CA 1
ATOM 1474 C C . HIS A 1 186 ? 8.008 -4.107 -11.660 1.00 93.31 186 HIS A C 1
ATOM 1476 O O . HIS A 1 186 ? 9.223 -4.221 -11.547 1.00 93.31 186 HIS A O 1
ATOM 1482 N N . THR A 1 187 ? 7.335 -4.607 -12.700 1.00 94.44 187 THR A N 1
ATOM 1483 C CA . THR A 1 187 ? 7.953 -5.232 -13.886 1.00 94.44 187 THR A CA 1
ATOM 1484 C C . THR A 1 187 ? 8.048 -4.280 -15.084 1.00 94.44 187 THR A C 1
ATOM 1486 O O . THR A 1 187 ? 8.219 -4.730 -16.219 1.00 94.44 187 THR A O 1
ATOM 1489 N N . ALA A 1 188 ? 7.875 -2.970 -14.856 1.00 93.75 188 ALA A N 1
ATOM 1490 C CA . ALA A 1 188 ? 7.903 -1.926 -15.888 1.00 93.75 188 ALA A CA 1
ATOM 1491 C C . ALA A 1 188 ? 7.004 -2.241 -17.104 1.00 93.75 188 ALA A C 1
ATOM 1493 O O . ALA A 1 188 ? 7.319 -1.925 -18.242 1.00 93.75 188 ALA A O 1
ATOM 1494 N N . SER A 1 189 ? 5.872 -2.913 -16.881 1.00 96.06 189 SER A N 1
ATOM 1495 C CA . SER A 1 189 ? 4.985 -3.384 -17.953 1.00 96.06 189 SER A CA 1
ATOM 1496 C C . SER A 1 189 ? 3.899 -2.374 -18.328 1.00 96.06 189 SER A C 1
ATOM 1498 O O . SER A 1 189 ? 3.146 -2.611 -19.265 1.00 96.06 189 SER A O 1
ATOM 1500 N N . GLY A 1 190 ? 3.814 -1.241 -17.620 1.00 93.00 190 GLY A N 1
ATOM 1501 C CA . GLY A 1 190 ? 2.758 -0.237 -17.806 1.00 93.00 190 GLY A CA 1
ATOM 1502 C C . GLY A 1 190 ? 2.704 0.386 -19.202 1.00 93.00 190 GLY A C 1
ATOM 1503 O O . GLY A 1 190 ? 1.627 0.782 -19.629 1.00 93.00 190 GLY A O 1
ATOM 1504 N N . MET A 1 191 ? 3.827 0.404 -19.927 1.00 92.19 191 MET A N 1
ATOM 1505 C CA . MET A 1 191 ? 3.918 0.924 -21.299 1.00 92.19 191 MET A CA 1
ATOM 1506 C C . MET A 1 191 ? 4.127 -0.181 -22.347 1.00 92.19 191 MET A C 1
ATOM 1508 O O . MET A 1 191 ? 4.322 0.110 -23.517 1.00 92.19 191 MET A O 1
ATOM 1512 N N . ALA A 1 192 ? 4.041 -1.461 -21.957 1.00 95.75 192 ALA A N 1
ATOM 1513 C CA . ALA A 1 192 ? 4.356 -2.583 -22.851 1.00 95.75 192 ALA A CA 1
ATOM 1514 C C . ALA A 1 192 ? 3.378 -2.780 -24.021 1.00 95.75 192 ALA A C 1
ATOM 1516 O O . ALA A 1 192 ? 3.679 -3.512 -24.955 1.00 95.75 192 ALA A O 1
ATOM 1517 N N . ILE A 1 193 ? 2.194 -2.173 -23.959 1.00 95.56 193 ILE A N 1
ATOM 1518 C CA . ILE A 1 193 ? 1.211 -2.182 -25.040 1.00 95.56 193 ILE A CA 1
ATOM 1519 C C . ILE A 1 193 ? 0.968 -0.710 -25.398 1.00 95.56 193 ILE A C 1
ATOM 1521 O O . ILE A 1 193 ? 0.359 -0.012 -24.579 1.00 95.56 193 ILE A O 1
ATOM 1525 N N . PRO A 1 194 ? 1.472 -0.231 -26.551 1.00 93.69 194 PRO A N 1
ATOM 1526 C CA . PRO A 1 194 ? 1.558 1.200 -26.859 1.00 93.69 194 PRO A CA 1
ATOM 1527 C C . PRO A 1 194 ? 0.227 1.824 -27.301 1.00 93.69 194 PRO A C 1
ATOM 1529 O O . PRO A 1 194 ? 0.070 3.040 -27.265 1.00 93.69 194 PRO A O 1
ATOM 1532 N N . ASP A 1 195 ? -0.745 1.008 -27.697 1.00 92.44 195 ASP A N 1
ATOM 1533 C CA . ASP A 1 195 ? -2.041 1.425 -28.218 1.00 92.44 195 ASP A CA 1
ATOM 1534 C C . ASP A 1 195 ? -3.209 1.021 -27.300 1.00 92.44 195 ASP A C 1
ATOM 1536 O O . ASP A 1 195 ? -3.080 0.234 -26.353 1.00 92.44 195 ASP A O 1
ATOM 1540 N N . PHE A 1 196 ? -4.371 1.621 -27.563 1.00 92.75 196 PHE A N 1
ATOM 1541 C CA . PHE A 1 196 ? -5.644 1.329 -26.909 1.00 92.75 196 PHE A CA 1
ATOM 1542 C C . PHE A 1 196 ? -6.797 1.656 -27.875 1.00 92.75 196 PHE A C 1
ATOM 1544 O O . PHE A 1 196 ? -6.749 2.707 -28.516 1.00 92.75 196 PHE A O 1
ATOM 1551 N N . PRO A 1 197 ? -7.853 0.825 -27.982 1.00 91.81 197 PRO A N 1
ATOM 1552 C CA . PRO A 1 197 ? -8.131 -0.402 -27.219 1.00 91.81 197 PRO A CA 1
ATOM 1553 C C . PRO A 1 197 ? -7.430 -1.665 -27.748 1.00 91.81 197 PRO A C 1
ATOM 1555 O O . PRO A 1 197 ? -7.498 -2.711 -27.102 1.00 91.81 197 PRO A O 1
ATOM 1558 N N . THR A 1 198 ? -6.775 -1.580 -28.905 1.00 92.75 198 THR A N 1
ATOM 1559 C CA . THR A 1 198 ? -6.000 -2.673 -29.503 1.00 92.75 198 THR A CA 1
ATOM 1560 C C . THR A 1 198 ? -4.707 -2.949 -28.730 1.00 92.75 198 THR A C 1
ATOM 1562 O O . THR A 1 198 ? -4.397 -2.291 -27.733 1.00 92.75 198 THR A O 1
ATOM 1565 N N . MET A 1 199 ? -4.004 -4.006 -29.137 1.00 91.44 199 MET A N 1
ATOM 1566 C CA . MET A 1 199 ? -2.780 -4.497 -28.514 1.00 91.44 199 MET A CA 1
ATOM 1567 C C . MET A 1 199 ? -1.747 -4.808 -29.597 1.00 91.44 199 MET A C 1
ATOM 1569 O O . MET A 1 199 ? -1.695 -5.926 -30.109 1.00 91.44 199 MET A O 1
ATOM 1573 N N . GLY A 1 200 ? -0.964 -3.804 -29.985 1.00 88.44 200 GLY A N 1
ATOM 1574 C CA . GLY A 1 200 ? -0.068 -3.872 -31.139 1.00 88.44 200 GLY A CA 1
ATOM 1575 C C . GLY A 1 200 ? -0.838 -3.972 -32.458 1.00 88.44 200 GLY A C 1
ATOM 1576 O O . GLY A 1 200 ? -0.502 -4.797 -33.305 1.00 88.44 200 GLY A O 1
ATOM 1577 N N . GLY A 1 201 ? -1.930 -3.211 -32.595 1.00 89.75 201 GLY A N 1
ATOM 1578 C CA . GLY A 1 201 ? -2.808 -3.208 -33.772 1.00 89.75 201 GLY A CA 1
ATOM 1579 C C . GLY A 1 201 ? -3.812 -4.366 -33.844 1.00 89.75 201 GLY A C 1
ATOM 1580 O O . GLY A 1 201 ? -4.653 -4.394 -34.741 1.00 89.75 201 GLY A O 1
ATOM 1581 N N . LEU A 1 202 ? -3.775 -5.312 -32.898 1.00 90.62 202 LEU A N 1
ATOM 1582 C CA . LEU A 1 202 ? -4.688 -6.458 -32.846 1.00 90.62 202 LEU A CA 1
ATOM 1583 C C . LEU A 1 202 ? -5.737 -6.302 -31.740 1.00 90.62 202 LEU A C 1
ATOM 1585 O O . LEU A 1 202 ? -5.425 -5.903 -30.621 1.00 90.62 202 LEU A O 1
ATOM 1589 N N . TRP A 1 203 ? -6.984 -6.682 -32.022 1.00 89.44 203 TRP A N 1
ATOM 1590 C CA . TRP A 1 203 ? -8.049 -6.754 -31.008 1.00 89.44 203 TRP A CA 1
ATOM 1591 C C . TRP A 1 203 ? -7.898 -7.946 -30.062 1.00 89.44 203 TRP A C 1
ATOM 1593 O O . TRP A 1 203 ? -8.324 -7.881 -28.912 1.00 89.44 203 TRP A O 1
ATOM 1603 N N . PHE A 1 204 ? -7.275 -9.025 -30.539 1.00 90.38 204 PHE A N 1
ATOM 1604 C CA . PHE A 1 204 ? -6.977 -10.215 -29.752 1.00 90.38 204 PHE A CA 1
ATOM 1605 C C . PHE A 1 204 ? -5.478 -10.509 -29.855 1.00 90.38 204 PHE A C 1
ATOM 1607 O O . PHE A 1 204 ? -4.984 -10.750 -30.960 1.00 90.38 204 PHE A O 1
ATOM 1614 N N . PRO A 1 205 ? -4.737 -10.463 -28.738 1.00 90.94 205 PRO A N 1
ATOM 1615 C CA . PRO A 1 205 ? -3.297 -10.652 -28.760 1.00 90.94 205 PRO A CA 1
ATOM 1616 C C . PRO A 1 205 ? -2.957 -12.120 -29.051 1.00 90.94 205 PRO A C 1
ATOM 1618 O O . PRO A 1 205 ? -3.515 -13.029 -28.441 1.00 90.94 205 PRO A O 1
ATOM 1621 N N . THR A 1 206 ? -2.014 -12.360 -29.965 1.00 94.50 206 THR A N 1
ATOM 1622 C CA . THR A 1 206 ? -1.511 -13.717 -30.266 1.00 94.50 206 THR A CA 1
ATOM 1623 C C . THR A 1 206 ? -0.328 -14.117 -29.387 1.00 94.50 206 THR A C 1
ATOM 1625 O O . THR A 1 206 ? -0.026 -15.301 -29.274 1.00 94.50 206 THR A O 1
ATOM 1628 N N . PHE A 1 207 ? 0.370 -13.138 -28.798 1.00 95.62 207 PHE A N 1
ATOM 1629 C CA . PHE A 1 207 ? 1.631 -13.308 -28.058 1.00 95.62 207 PHE A CA 1
ATOM 1630 C C . PHE A 1 207 ? 2.750 -14.015 -28.846 1.00 95.62 207 PHE A C 1
ATOM 1632 O O . PHE A 1 207 ? 3.730 -14.477 -28.258 1.00 95.62 207 PHE A O 1
ATOM 1639 N N . SER A 1 208 ? 2.618 -14.085 -30.174 1.00 95.94 208 SER A N 1
ATOM 1640 C CA . SER A 1 208 ? 3.634 -14.627 -31.079 1.00 95.94 208 SER A CA 1
ATOM 1641 C C . SER A 1 208 ? 4.863 -13.720 -31.147 1.00 95.94 208 SER A C 1
ATOM 1643 O O . SER A 1 208 ? 4.763 -12.517 -30.909 1.00 95.94 208 SER A O 1
ATOM 1645 N N . ASP A 1 209 ? 6.017 -14.267 -31.537 1.00 96.31 209 ASP A N 1
ATOM 1646 C CA . ASP A 1 209 ? 7.235 -13.466 -31.731 1.00 96.31 209 ASP A CA 1
ATOM 1647 C C . ASP A 1 209 ? 7.040 -12.341 -32.749 1.00 96.31 209 ASP A C 1
ATOM 1649 O O . ASP A 1 209 ? 7.515 -11.232 -32.536 1.00 96.31 209 ASP A O 1
ATOM 1653 N N . SER A 1 210 ? 6.258 -12.582 -33.806 1.00 94.94 210 SER A N 1
ATOM 1654 C CA . SER A 1 210 ? 5.907 -11.541 -34.776 1.00 94.94 210 SER A CA 1
ATOM 1655 C C . SER A 1 210 ? 5.134 -10.388 -34.129 1.00 94.94 210 SER A C 1
ATOM 1657 O O . SER A 1 210 ? 5.468 -9.232 -34.369 1.00 94.94 210 SER A O 1
ATOM 1659 N N . MET A 1 211 ? 4.150 -10.677 -33.269 1.00 94.81 211 MET A N 1
ATOM 1660 C CA . MET A 1 211 ? 3.418 -9.633 -32.548 1.00 94.81 211 MET A CA 1
ATOM 1661 C C . MET A 1 211 ? 4.337 -8.846 -31.604 1.00 94.81 211 MET A C 1
ATOM 1663 O O . MET A 1 211 ? 4.253 -7.621 -31.563 1.00 94.81 211 MET A O 1
ATOM 1667 N N . ILE A 1 212 ? 5.209 -9.530 -30.855 1.00 97.06 212 ILE A N 1
ATOM 1668 C CA . ILE A 1 212 ? 6.150 -8.866 -29.938 1.00 97.06 212 ILE A CA 1
ATOM 1669 C C . ILE A 1 212 ? 7.141 -7.990 -30.715 1.00 97.06 212 ILE A C 1
ATOM 1671 O O . ILE A 1 212 ? 7.385 -6.855 -30.316 1.00 97.06 212 ILE A O 1
ATOM 1675 N N . ASN A 1 213 ? 7.645 -8.467 -31.855 1.00 95.50 213 ASN A N 1
ATOM 1676 C CA . ASN A 1 213 ? 8.511 -7.680 -32.730 1.00 95.50 213 ASN A CA 1
ATOM 1677 C C . ASN A 1 213 ? 7.790 -6.445 -33.277 1.00 95.50 213 ASN A C 1
ATOM 1679 O O . ASN A 1 213 ? 8.353 -5.359 -33.226 1.00 95.50 213 ASN A O 1
ATOM 1683 N N . ASN A 1 214 ? 6.538 -6.575 -33.725 1.00 94.62 214 ASN A N 1
ATOM 1684 C CA . ASN A 1 214 ? 5.753 -5.432 -34.198 1.00 94.62 214 ASN A CA 1
ATOM 1685 C C . ASN A 1 214 ? 5.536 -4.388 -33.093 1.00 94.62 214 ASN A C 1
ATOM 1687 O O . ASN A 1 214 ? 5.681 -3.196 -33.346 1.00 94.62 214 ASN A O 1
ATOM 1691 N N . ILE A 1 215 ? 5.232 -4.824 -31.864 1.00 96.56 215 ILE A N 1
ATOM 1692 C CA . ILE A 1 215 ? 5.144 -3.924 -30.705 1.00 96.56 215 ILE A CA 1
ATOM 1693 C C . ILE A 1 215 ? 6.480 -3.210 -30.483 1.00 96.56 215 ILE A C 1
ATOM 1695 O O . ILE A 1 215 ? 6.492 -1.995 -30.332 1.00 96.56 215 ILE A O 1
ATOM 1699 N N . ASN A 1 216 ? 7.598 -3.936 -30.503 1.00 97.00 216 ASN A N 1
ATOM 1700 C CA . ASN A 1 216 ? 8.920 -3.347 -30.285 1.00 97.00 216 ASN A CA 1
ATOM 1701 C C . ASN A 1 216 ? 9.346 -2.383 -31.398 1.00 97.00 216 ASN A C 1
ATOM 1703 O O . ASN A 1 216 ? 10.037 -1.417 -31.100 1.00 97.00 216 ASN A O 1
ATOM 1707 N N . VAL A 1 217 ? 8.905 -2.588 -32.643 1.00 95.31 217 VAL A N 1
ATOM 1708 C CA . VAL A 1 217 ? 9.092 -1.608 -33.727 1.00 95.31 217 VAL A CA 1
ATOM 1709 C C . VAL A 1 217 ? 8.327 -0.318 -33.422 1.00 95.31 217 VAL A C 1
ATOM 1711 O O . VAL A 1 217 ? 8.911 0.756 -33.485 1.00 95.31 217 VAL A O 1
ATOM 1714 N N . ILE A 1 218 ? 7.058 -0.415 -33.005 1.00 94.62 218 ILE A N 1
ATOM 1715 C CA . ILE A 1 218 ? 6.261 0.763 -32.615 1.00 94.62 218 ILE A CA 1
ATOM 1716 C C . ILE A 1 218 ? 6.915 1.500 -31.438 1.00 94.62 218 ILE A C 1
ATOM 1718 O O . ILE A 1 218 ? 7.005 2.722 -31.452 1.00 94.62 218 ILE A O 1
ATOM 1722 N N . LEU A 1 219 ? 7.373 0.769 -30.417 1.00 95.75 219 LEU A N 1
ATOM 1723 C CA . LEU A 1 219 ? 8.042 1.357 -29.252 1.00 95.75 219 LEU A CA 1
ATOM 1724 C C . LEU A 1 219 ? 9.355 2.046 -29.633 1.00 95.75 219 LEU A C 1
ATOM 1726 O O . LEU A 1 219 ? 9.625 3.138 -29.144 1.00 95.75 219 LEU A O 1
ATOM 1730 N N . PHE A 1 220 ? 10.127 1.446 -30.539 1.00 95.62 220 PHE A N 1
ATOM 1731 C CA . PHE A 1 220 ? 11.353 2.039 -31.062 1.00 95.62 220 PHE A CA 1
ATOM 1732 C C . PHE A 1 220 ? 11.080 3.360 -31.795 1.00 95.62 220 PHE A C 1
ATOM 1734 O O . PHE A 1 220 ? 11.762 4.348 -31.537 1.00 95.62 220 PHE A O 1
ATOM 1741 N N . ASP A 1 221 ? 10.037 3.420 -32.630 1.00 94.88 221 ASP A N 1
ATOM 1742 C CA . ASP A 1 221 ? 9.625 4.656 -33.315 1.00 94.88 221 ASP A CA 1
ATOM 1743 C C . ASP A 1 221 ? 9.162 5.756 -32.334 1.00 94.88 221 ASP A C 1
ATOM 1745 O O . ASP A 1 221 ? 9.189 6.943 -32.662 1.00 94.88 221 ASP A O 1
ATOM 1749 N N . MET A 1 222 ? 8.743 5.370 -31.124 1.00 93.69 222 MET A N 1
ATOM 1750 C CA . MET A 1 222 ? 8.351 6.268 -30.031 1.00 93.69 222 MET A CA 1
ATOM 1751 C C . MET A 1 222 ? 9.508 6.636 -29.085 1.00 93.69 222 MET A C 1
ATOM 1753 O O . MET A 1 222 ? 9.266 7.342 -28.105 1.00 93.69 222 MET A O 1
ATOM 1757 N N . ASP A 1 223 ? 10.734 6.176 -29.362 1.00 95.25 223 ASP A N 1
ATOM 1758 C CA . ASP A 1 223 ? 11.914 6.322 -28.492 1.00 95.25 223 ASP A CA 1
ATOM 1759 C C . ASP A 1 223 ? 11.702 5.719 -27.086 1.00 95.25 223 ASP A C 1
ATOM 1761 O O . ASP A 1 223 ? 12.117 6.269 -26.066 1.00 95.25 223 ASP A O 1
ATOM 1765 N N . TRP A 1 224 ? 10.976 4.597 -27.011 1.00 93.94 224 TRP A N 1
ATOM 1766 C CA . TRP A 1 224 ? 10.709 3.860 -25.772 1.00 93.94 224 TRP A CA 1
ATOM 1767 C C . TRP A 1 224 ? 11.467 2.534 -25.726 1.00 93.94 224 TRP A C 1
ATOM 1769 O O . TRP A 1 224 ? 11.766 1.918 -26.751 1.00 93.94 224 TRP A O 1
ATOM 1779 N N . ASP A 1 225 ? 11.725 2.059 -24.506 1.00 93.75 225 ASP A N 1
ATOM 1780 C CA . ASP A 1 225 ? 12.398 0.784 -24.278 1.00 93.75 225 ASP A CA 1
ATOM 1781 C C . ASP A 1 225 ? 11.621 -0.394 -24.879 1.00 93.75 225 ASP A C 1
ATOM 1783 O O . ASP A 1 225 ? 10.398 -0.513 -24.746 1.00 93.75 225 ASP A O 1
ATOM 1787 N N . VAL A 1 226 ? 12.364 -1.323 -25.484 1.00 95.50 226 VAL A N 1
ATOM 1788 C CA . VAL A 1 226 ? 11.809 -2.591 -25.965 1.00 95.50 226 VAL A CA 1
ATOM 1789 C C . VAL A 1 226 ? 11.305 -3.445 -24.804 1.00 95.50 226 VAL A C 1
ATOM 1791 O O . VAL A 1 226 ? 11.858 -3.450 -23.703 1.00 95.50 226 VAL A O 1
ATOM 1794 N N . VAL A 1 227 ? 10.268 -4.234 -25.069 1.00 97.06 227 VAL A N 1
ATOM 1795 C CA . VAL A 1 227 ? 9.614 -5.074 -24.071 1.00 97.06 227 VAL A CA 1
ATOM 1796 C C . VAL A 1 227 ? 9.669 -6.553 -24.415 1.00 97.06 227 VAL A C 1
ATOM 1798 O O . VAL A 1 227 ? 9.730 -6.988 -25.567 1.00 97.06 227 VAL A O 1
ATOM 1801 N N . SER A 1 228 ? 9.612 -7.354 -23.359 1.00 97.12 228 SER A N 1
ATOM 1802 C CA . SER A 1 228 ? 9.488 -8.803 -23.434 1.00 97.12 228 SER A CA 1
ATOM 1803 C C . SER A 1 228 ? 8.030 -9.244 -23.577 1.00 97.12 228 SER A C 1
ATOM 1805 O O . SER A 1 228 ? 7.092 -8.568 -23.144 1.00 97.12 228 SER A O 1
ATOM 1807 N N . ARG A 1 229 ? 7.836 -10.471 -24.075 1.00 97.31 229 ARG A N 1
ATOM 1808 C CA . ARG A 1 229 ? 6.522 -11.133 -24.125 1.00 97.31 229 ARG A CA 1
ATOM 1809 C C . ARG A 1 229 ? 5.813 -11.139 -22.766 1.00 97.31 229 ARG A C 1
ATOM 1811 O O . ARG A 1 229 ? 4.610 -10.906 -22.700 1.00 97.31 229 ARG A O 1
ATOM 1818 N N . ASN A 1 230 ? 6.553 -11.370 -21.681 1.00 97.12 230 ASN A N 1
ATOM 1819 C CA . ASN A 1 230 ? 5.987 -11.425 -20.333 1.00 97.12 230 ASN A CA 1
ATOM 1820 C C . ASN A 1 230 ? 5.414 -10.072 -19.896 1.00 97.12 230 ASN A C 1
ATOM 1822 O O . ASN A 1 230 ? 4.344 -10.037 -19.295 1.00 97.12 230 ASN A O 1
ATOM 1826 N N . GLN A 1 231 ? 6.076 -8.962 -20.235 1.00 97.31 231 GLN A N 1
ATOM 1827 C CA . GLN A 1 231 ? 5.564 -7.623 -19.930 1.00 97.31 231 GLN A CA 1
ATOM 1828 C C . GLN A 1 231 ? 4.267 -7.335 -20.698 1.00 97.31 231 GLN A C 1
ATOM 1830 O O . GLN A 1 231 ? 3.310 -6.827 -20.114 1.00 97.31 231 GLN A O 1
ATOM 1835 N N . VAL A 1 232 ? 4.189 -7.741 -21.971 1.00 97.12 232 VAL A N 1
ATOM 1836 C CA . VAL A 1 232 ? 2.958 -7.638 -22.775 1.00 97.12 232 VAL A CA 1
ATOM 1837 C C . VAL A 1 232 ? 1.825 -8.472 -22.163 1.00 97.12 232 VAL A C 1
ATOM 1839 O O . VAL A 1 232 ? 0.710 -7.973 -22.020 1.00 97.12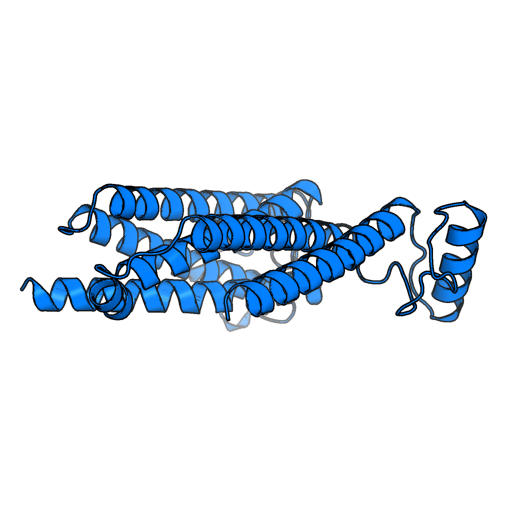 232 VAL A O 1
ATOM 1842 N N . ILE A 1 233 ? 2.098 -9.710 -21.730 1.00 97.06 233 ILE A N 1
ATOM 1843 C CA . ILE A 1 233 ? 1.105 -10.570 -21.060 1.00 97.06 233 ILE A CA 1
ATOM 1844 C C . ILE A 1 233 ? 0.619 -9.938 -19.751 1.00 97.06 233 ILE A C 1
ATOM 1846 O O . ILE A 1 233 ? -0.585 -9.889 -19.513 1.00 97.06 233 ILE A O 1
ATOM 1850 N N . ILE A 1 234 ? 1.522 -9.422 -18.911 1.00 97.44 234 ILE A N 1
ATOM 1851 C CA . ILE A 1 234 ? 1.159 -8.775 -17.639 1.00 97.44 234 ILE A CA 1
ATOM 1852 C C . ILE A 1 234 ? 0.254 -7.563 -17.889 1.00 97.44 234 ILE A C 1
ATOM 1854 O O . ILE A 1 234 ? -0.784 -7.425 -17.238 1.00 97.44 234 ILE A O 1
ATOM 1858 N N . HIS A 1 235 ? 0.612 -6.709 -18.851 1.00 97.06 235 HIS A N 1
ATOM 1859 C CA . HIS A 1 235 ? -0.197 -5.546 -19.209 1.00 97.06 235 HIS A CA 1
ATOM 1860 C C . HIS A 1 235 ? -1.572 -5.978 -19.746 1.00 97.06 235 HIS A C 1
ATOM 1862 O O . HIS A 1 235 ? -2.599 -5.460 -19.301 1.00 97.06 235 HIS A O 1
ATOM 1868 N N . PHE A 1 236 ? -1.625 -6.979 -20.630 1.00 96.50 236 PHE A N 1
ATOM 1869 C CA . PHE A 1 236 ? -2.887 -7.532 -21.120 1.00 96.50 236 PHE A CA 1
ATOM 1870 C C . PHE A 1 236 ? -3.769 -8.071 -19.988 1.00 96.50 236 PHE A C 1
ATOM 1872 O O . PHE A 1 236 ? -4.941 -7.711 -19.914 1.00 96.50 236 PHE A O 1
ATOM 1879 N N . LEU A 1 237 ? -3.219 -8.888 -19.084 1.00 97.12 237 LEU A N 1
ATOM 1880 C CA . LEU A 1 237 ? -3.964 -9.455 -17.958 1.00 97.12 237 LEU A CA 1
ATOM 1881 C C . LEU A 1 237 ? -4.525 -8.360 -17.047 1.00 97.12 237 LEU A C 1
ATOM 1883 O O . LEU A 1 237 ? -5.672 -8.458 -16.618 1.00 97.12 237 LEU A O 1
ATOM 1887 N N . HIS A 1 238 ? -3.761 -7.291 -16.805 1.00 97.31 238 HIS A N 1
ATOM 1888 C CA . HIS A 1 238 ? -4.256 -6.124 -16.079 1.00 97.31 238 HIS A CA 1
ATOM 1889 C C . HIS A 1 238 ? -5.416 -5.430 -16.822 1.00 97.31 238 HIS A C 1
ATOM 1891 O O . HIS A 1 238 ? -6.424 -5.099 -16.197 1.00 97.31 238 HIS A O 1
ATOM 1897 N N . ARG A 1 239 ? -5.336 -5.240 -18.149 1.00 96.06 239 ARG A N 1
ATOM 1898 C CA . ARG A 1 239 ? -6.443 -4.665 -18.949 1.00 96.06 239 ARG A CA 1
ATOM 1899 C C . ARG A 1 239 ? -7.687 -5.560 -18.929 1.00 96.06 239 ARG A C 1
ATOM 1901 O O . ARG A 1 239 ? -8.789 -5.070 -18.693 1.00 96.06 239 ARG A O 1
ATOM 1908 N N . LEU A 1 240 ? -7.514 -6.865 -19.129 1.00 95.62 240 LEU A N 1
ATOM 1909 C CA . LEU A 1 240 ? -8.594 -7.850 -19.093 1.00 95.62 240 LEU A CA 1
ATOM 1910 C C . LEU A 1 240 ? -9.274 -7.879 -17.720 1.00 95.62 240 LEU A C 1
ATOM 1912 O O . LEU A 1 240 ? -10.501 -7.851 -17.638 1.00 95.62 240 LEU A O 1
ATOM 1916 N N . GLY A 1 241 ? -8.487 -7.880 -16.643 1.00 96.88 241 GLY A N 1
ATOM 1917 C CA . GLY A 1 241 ? -8.998 -7.816 -15.278 1.00 96.88 241 GLY A CA 1
ATOM 1918 C C . GLY A 1 241 ? -9.833 -6.557 -15.028 1.00 96.88 241 GLY A C 1
ATOM 1919 O O . GLY A 1 241 ? -10.914 -6.656 -14.449 1.00 96.88 241 GLY A O 1
ATOM 1920 N N . ALA A 1 242 ? -9.415 -5.397 -15.551 1.00 96.44 242 ALA A N 1
ATOM 1921 C CA . ALA A 1 242 ? -10.193 -4.162 -15.452 1.00 96.44 242 ALA A CA 1
ATOM 1922 C C . ALA A 1 242 ? -11.557 -4.287 -16.152 1.00 96.44 242 ALA A C 1
ATOM 1924 O O . ALA A 1 242 ? -12.576 -3.921 -15.569 1.00 96.44 242 ALA A O 1
ATOM 1925 N N . VAL A 1 243 ? -11.601 -4.868 -17.358 1.00 95.56 243 VAL A N 1
ATOM 1926 C CA . VAL A 1 243 ? -12.861 -5.128 -18.080 1.00 95.56 243 VAL A CA 1
ATOM 1927 C C . VAL A 1 243 ? -13.771 -6.070 -17.286 1.00 95.56 243 VAL A C 1
ATOM 1929 O O . VAL A 1 243 ? -14.964 -5.793 -17.154 1.00 95.56 243 VAL A O 1
ATOM 1932 N N . ILE A 1 244 ? -13.221 -7.146 -16.712 1.00 95.88 244 ILE A N 1
ATOM 1933 C CA . ILE A 1 244 ? -13.971 -8.095 -15.875 1.00 95.88 244 ILE A CA 1
ATOM 1934 C C . ILE A 1 244 ? -14.551 -7.384 -14.648 1.00 95.88 244 ILE A C 1
ATOM 1936 O O . ILE A 1 244 ? -15.748 -7.502 -14.388 1.00 95.88 244 ILE A O 1
ATOM 1940 N N . VAL A 1 245 ? -13.739 -6.610 -13.921 1.00 96.81 245 VAL A N 1
ATOM 1941 C CA . VAL A 1 245 ? -14.177 -5.836 -12.748 1.00 96.81 245 VAL A CA 1
ATOM 1942 C C . VAL A 1 245 ? -15.318 -4.889 -13.122 1.00 96.81 245 VAL A C 1
ATOM 1944 O O . VAL A 1 245 ? -16.365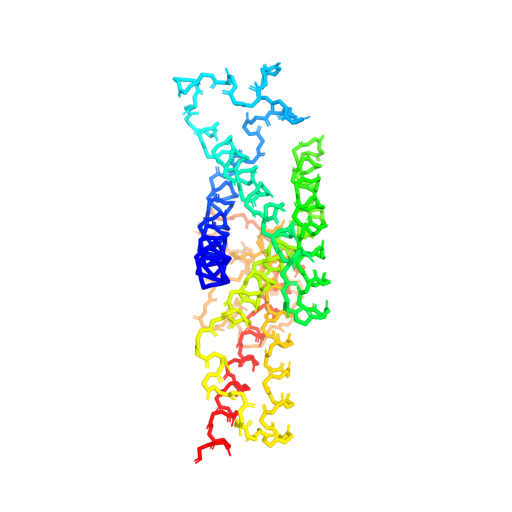 -4.906 -12.472 1.00 96.81 245 VAL A O 1
ATOM 1947 N N . THR A 1 246 ? -15.156 -4.098 -14.185 1.00 95.69 246 THR A N 1
ATOM 1948 C CA . THR A 1 246 ? -16.178 -3.146 -14.644 1.00 95.69 246 THR A CA 1
ATOM 1949 C C . THR A 1 246 ? -17.466 -3.854 -15.061 1.00 95.69 246 THR A C 1
ATOM 1951 O O . THR A 1 246 ? -18.551 -3.435 -14.653 1.00 95.69 246 THR A O 1
ATOM 1954 N N . GLY A 1 247 ? -17.363 -4.950 -15.817 1.00 95.19 247 GLY A N 1
ATOM 1955 C CA . GLY A 1 247 ? -18.512 -5.751 -16.238 1.00 95.19 247 GLY A CA 1
ATOM 1956 C C . GLY A 1 247 ? -19.275 -6.348 -15.055 1.00 95.19 247 GLY A C 1
ATOM 1957 O O . GLY A 1 247 ? -20.502 -6.252 -15.001 1.00 95.19 247 GLY A O 1
ATOM 1958 N N . PHE A 1 248 ? -18.563 -6.892 -14.063 1.00 93.69 248 PHE A N 1
ATOM 1959 C CA . PHE A 1 248 ? -19.175 -7.436 -12.849 1.00 93.69 248 PHE A CA 1
ATOM 1960 C C . PHE A 1 248 ? -19.845 -6.364 -11.991 1.00 93.69 248 PHE A C 1
ATOM 1962 O O . PHE A 1 248 ? -20.958 -6.589 -11.517 1.00 93.69 248 PHE A O 1
ATOM 1969 N N . ILE A 1 249 ? -19.214 -5.200 -11.809 1.00 93.62 249 ILE A N 1
ATOM 1970 C CA . ILE A 1 249 ? -19.826 -4.074 -11.089 1.00 93.62 249 ILE A CA 1
ATOM 1971 C C . ILE A 1 249 ? -21.102 -3.625 -11.806 1.00 93.62 249 ILE A C 1
ATOM 1973 O O . ILE A 1 249 ? -22.134 -3.462 -11.155 1.00 93.62 249 ILE A O 1
ATOM 1977 N N . GLY A 1 250 ? -21.056 -3.482 -13.135 1.00 93.06 250 GLY A N 1
ATOM 1978 C CA . GLY A 1 250 ? -22.223 -3.144 -13.947 1.00 93.06 250 GLY A CA 1
ATOM 1979 C C . GLY A 1 250 ? -23.350 -4.160 -13.768 1.00 93.06 250 GLY A C 1
ATOM 1980 O O . GLY A 1 250 ? -24.454 -3.794 -13.368 1.00 93.06 250 GLY A O 1
ATOM 1981 N N . HIS A 1 251 ? -23.063 -5.448 -13.974 1.00 90.44 251 HIS A N 1
ATOM 1982 C CA . HIS A 1 251 ? -24.038 -6.525 -13.796 1.00 90.44 251 HIS A CA 1
ATOM 1983 C C . HIS A 1 251 ? -24.646 -6.533 -12.387 1.00 90.44 251 HIS A C 1
ATOM 1985 O O . HIS A 1 251 ? -25.866 -6.598 -12.232 1.00 90.44 251 HIS A O 1
ATOM 1991 N N . PHE A 1 252 ? -23.810 -6.431 -11.353 1.00 89.81 252 PHE A N 1
ATOM 1992 C CA . PHE A 1 252 ? -24.258 -6.429 -9.965 1.00 89.81 252 PHE A CA 1
ATOM 1993 C C . PHE A 1 252 ? -25.131 -5.210 -9.642 1.00 89.81 252 PHE A C 1
ATOM 1995 O O . PHE A 1 252 ? -26.132 -5.350 -8.940 1.00 89.81 252 PHE A O 1
ATOM 2002 N N . PHE A 1 253 ? -24.796 -4.034 -10.175 1.00 87.81 253 PHE A N 1
ATOM 2003 C CA . PHE A 1 253 ? -25.592 -2.822 -9.999 1.00 87.81 253 PHE A CA 1
ATOM 2004 C C . PHE A 1 253 ? -26.970 -2.935 -10.661 1.00 87.81 253 PHE A C 1
ATOM 2006 O O . PHE A 1 253 ? -27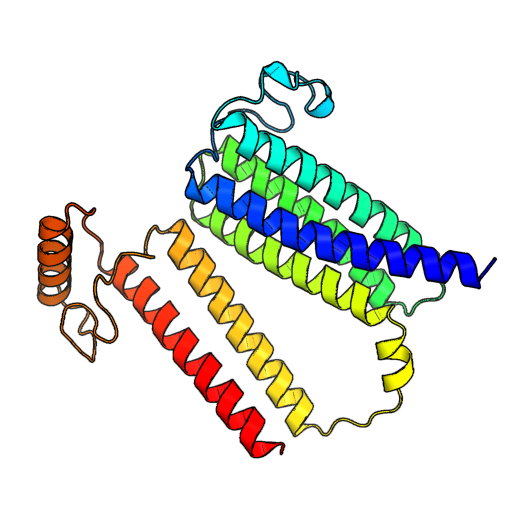.969 -2.594 -10.035 1.00 87.81 253 PHE A O 1
ATOM 2013 N N . PHE A 1 254 ? -27.047 -3.453 -11.891 1.00 88.38 254 PHE A N 1
ATOM 2014 C CA . PHE A 1 254 ? -28.323 -3.616 -12.597 1.00 88.38 254 PHE A CA 1
ATOM 2015 C C . PHE A 1 254 ? -29.199 -4.731 -12.018 1.00 88.38 254 PHE A C 1
ATOM 2017 O O . PHE A 1 254 ? -30.416 -4.598 -12.026 1.00 88.38 254 PHE A O 1
ATOM 2024 N N . LYS A 1 255 ? -28.606 -5.808 -11.489 1.00 85.19 255 LYS A N 1
ATOM 2025 C CA . LYS A 1 255 ? -29.348 -6.927 -10.885 1.00 85.19 255 LYS A CA 1
ATOM 2026 C C . LYS A 1 255 ? -29.997 -6.578 -9.537 1.00 85.19 255 LYS A C 1
ATOM 2028 O O . LYS A 1 255 ? -30.991 -7.198 -9.178 1.00 85.19 255 LYS A O 1
ATOM 2033 N N . ASN A 1 256 ? -29.403 -5.661 -8.770 1.00 77.00 256 ASN A N 1
ATOM 2034 C CA . ASN A 1 256 ? -29.846 -5.317 -7.409 1.00 77.00 256 ASN A CA 1
ATOM 2035 C C . ASN A 1 256 ? -30.513 -3.929 -7.306 1.00 77.00 256 ASN A C 1
ATOM 2037 O O . ASN A 1 256 ? -30.676 -3.425 -6.193 1.00 77.00 256 ASN A O 1
ATOM 2041 N N . ARG A 1 257 ? -30.850 -3.302 -8.439 1.00 71.38 257 ARG A N 1
ATOM 2042 C CA . ARG A 1 257 ? -31.841 -2.218 -8.487 1.00 71.38 257 ARG A CA 1
ATOM 2043 C C . ARG A 1 257 ? -33.243 -2.805 -8.406 1.00 71.38 257 ARG A C 1
ATOM 2045 O O . ARG A 1 257 ? -34.078 -2.153 -7.750 1.00 71.38 257 ARG A O 1
#